Protein AF-A0A0F9MPC9-F1 (afdb_monomer_lite)

Radius of gyration: 22.13 Å; chains: 1; bounding box: 57×29×61 Å

Secondary structure (DSSP, 8-state):
-------THHHHHHHHSSS--EE--TT-EE-TT-EEE-SS--SEEEEEEE-EE--SS------STT-EEEETTEEEEEEESS------EEEEEEE--BTTB--EE--STT--PEE--SSTTTBPPPPTT-EEEBSS-EEPPPPSS--EEEEEEEEESSSSS--EEEEEEEEEEEEE-TTPPPPEEPTT--EEETT--S---------

pLDDT: mean 78.06, std 21.21, range [27.67, 98.44]

Organism: NCBI:txid412755

Structure (mmCIF, N/CA/C/O backbone):
data_AF-A0A0F9MPC9-F1
#
_entry.id   AF-A0A0F9MPC9-F1
#
loop_
_atom_site.group_PDB
_atom_site.id
_atom_site.type_symbol
_atom_site.label_atom_id
_atom_site.label_alt_id
_atom_site.label_comp_id
_atom_site.label_asym_id
_atom_site.label_entity_id
_atom_site.label_seq_id
_atom_site.pdbx_PDB_ins_code
_atom_site.Cartn_x
_atom_site.Cartn_y
_atom_site.Cartn_z
_atom_site.occupancy
_atom_site.B_iso_or_equiv
_atom_site.auth_seq_id
_atom_site.auth_comp_id
_atom_site.auth_asym_id
_atom_site.auth_atom_id
_atom_site.pdbx_PDB_model_num
ATOM 1 N N . MET A 1 1 ? 32.458 -6.687 17.305 1.00 34.47 1 MET A N 1
ATOM 2 C CA . MET A 1 1 ? 32.096 -7.568 16.171 1.00 34.47 1 MET A CA 1
ATOM 3 C C . MET A 1 1 ? 30.680 -7.186 15.756 1.00 34.47 1 MET A C 1
ATOM 5 O O . MET A 1 1 ? 29.861 -7.016 16.649 1.00 34.47 1 MET A O 1
ATOM 9 N N . ARG A 1 2 ? 30.478 -6.840 14.477 1.00 27.67 2 ARG A N 1
ATOM 10 C CA . ARG A 1 2 ? 29.444 -5.912 13.962 1.00 27.67 2 ARG A CA 1
ATOM 11 C C . ARG A 1 2 ? 28.031 -6.170 14.504 1.00 27.67 2 ARG A C 1
ATOM 13 O O . ARG A 1 2 ? 27.503 -7.265 14.345 1.00 27.67 2 ARG A O 1
ATOM 20 N N . LYS A 1 3 ? 27.434 -5.132 15.104 1.00 32.22 3 LYS A N 1
ATOM 21 C CA . LYS A 1 3 ? 25.989 -5.054 15.331 1.00 32.22 3 LYS A CA 1
ATOM 22 C C . LYS A 1 3 ? 25.314 -5.033 13.960 1.00 32.22 3 LYS A C 1
ATOM 24 O O . LYS A 1 3 ? 25.754 -4.318 13.067 1.00 32.22 3 LYS A O 1
ATOM 29 N N . SER A 1 4 ? 24.322 -5.897 13.796 1.00 39.31 4 SER A N 1
ATOM 30 C CA . SER A 1 4 ? 23.397 -5.862 12.672 1.00 39.31 4 SER A CA 1
ATOM 31 C C . SER A 1 4 ? 22.575 -4.584 12.818 1.00 39.31 4 SER A C 1
ATOM 33 O O . SER A 1 4 ? 21.840 -4.429 13.795 1.00 39.31 4 SER A O 1
ATOM 35 N N . ASP A 1 5 ? 22.787 -3.647 11.900 1.00 39.12 5 ASP A N 1
ATOM 36 C CA . ASP A 1 5 ? 22.062 -2.387 11.864 1.00 39.12 5 ASP A CA 1
ATOM 37 C C . ASP A 1 5 ? 20.725 -2.624 11.152 1.00 39.12 5 ASP A C 1
ATOM 39 O O . ASP A 1 5 ? 20.665 -2.972 9.971 1.00 39.12 5 ASP A O 1
ATOM 43 N N . TYR A 1 6 ? 19.650 -2.477 11.924 1.00 37.97 6 TYR A N 1
ATOM 44 C CA . TYR A 1 6 ? 18.245 -2.622 11.551 1.00 37.97 6 TYR A CA 1
ATOM 45 C C . TYR A 1 6 ? 17.786 -1.521 10.581 1.00 37.97 6 TYR A C 1
ATOM 47 O O . TYR A 1 6 ? 16.961 -0.682 10.926 1.00 37.97 6 TYR A O 1
ATOM 55 N N . LEU A 1 7 ? 18.298 -1.506 9.354 1.00 33.75 7 LEU A N 1
ATOM 56 C CA . LEU A 1 7 ? 17.735 -0.685 8.286 1.00 33.75 7 LEU A CA 1
ATOM 57 C C . LEU A 1 7 ? 17.237 -1.613 7.186 1.00 33.75 7 LEU A C 1
ATOM 59 O O . LEU A 1 7 ? 18.012 -2.392 6.630 1.00 33.75 7 LEU A O 1
ATOM 63 N N . GLU A 1 8 ? 15.958 -1.468 6.831 1.00 42.59 8 GLU A N 1
ATOM 64 C CA . GLU A 1 8 ? 15.249 -2.103 5.703 1.00 42.59 8 GLU A CA 1
ATOM 65 C C . GLU A 1 8 ? 16.040 -2.111 4.382 1.00 42.59 8 GLU A C 1
ATOM 67 O O . GLU A 1 8 ? 15.726 -2.864 3.462 1.00 42.59 8 GLU A O 1
ATOM 72 N N . SER A 1 9 ? 17.125 -1.339 4.298 1.00 40.91 9 SER A N 1
ATOM 73 C CA . SER A 1 9 ? 18.108 -1.435 3.233 1.00 40.91 9 SER A CA 1
ATOM 74 C C . SER A 1 9 ? 18.682 -2.846 3.054 1.00 40.91 9 SER A C 1
ATOM 76 O O . SER A 1 9 ? 18.871 -3.224 1.913 1.00 40.91 9 SER A O 1
ATOM 78 N N . GLU A 1 10 ? 18.921 -3.666 4.082 1.00 38.53 10 GLU A N 1
ATOM 79 C CA . GLU A 1 10 ? 19.618 -4.960 3.897 1.00 38.53 10 GLU A CA 1
ATOM 80 C C . GLU A 1 10 ? 18.726 -6.055 3.267 1.00 38.53 10 GLU A C 1
ATOM 82 O O . GLU A 1 10 ? 19.205 -6.826 2.436 1.00 38.53 10 GLU A O 1
ATOM 87 N N . VAL A 1 11 ? 17.416 -6.076 3.555 1.00 36.47 11 VAL A N 1
ATOM 88 C CA . VAL A 1 11 ? 16.462 -7.042 2.959 1.00 36.47 11 VAL A CA 1
ATOM 89 C C . VAL A 1 11 ? 16.007 -6.597 1.561 1.00 36.47 11 VAL A C 1
ATOM 91 O O . VAL A 1 11 ? 15.855 -7.429 0.667 1.00 36.47 11 VAL A O 1
ATOM 94 N N . LEU A 1 12 ? 15.889 -5.284 1.324 1.00 39.97 12 LEU A N 1
ATOM 95 C CA . LEU A 1 12 ? 15.606 -4.718 -0.004 1.00 39.97 12 LEU A CA 1
ATOM 96 C C . LEU A 1 12 ? 16.821 -4.760 -0.931 1.00 39.97 12 LEU A C 1
ATOM 98 O O . LEU A 1 12 ? 16.676 -4.927 -2.138 1.00 39.97 12 LEU A O 1
ATOM 102 N N . LYS A 1 13 ? 18.030 -4.684 -0.369 1.00 40.19 13 LYS A N 1
ATOM 103 C CA . LYS A 1 13 ? 19.269 -4.982 -1.085 1.00 40.19 13 LYS A CA 1
ATOM 104 C C . LYS A 1 13 ? 19.344 -6.472 -1.424 1.00 40.19 13 LYS A C 1
ATOM 106 O O . LYS A 1 13 ? 19.730 -6.783 -2.534 1.00 40.19 13 LYS A O 1
ATOM 111 N N . ALA A 1 14 ? 18.937 -7.397 -0.557 1.00 34.19 14 ALA A N 1
ATOM 112 C CA . ALA A 1 14 ? 19.075 -8.832 -0.838 1.00 34.19 14 ALA A CA 1
ATOM 113 C C . ALA A 1 14 ? 18.198 -9.359 -1.997 1.00 34.19 14 ALA A C 1
ATOM 115 O O . ALA A 1 14 ? 18.658 -10.223 -2.732 1.00 34.19 14 ALA A O 1
ATOM 116 N N . ALA A 1 15 ? 16.979 -8.838 -2.199 1.00 38.16 15 ALA A N 1
ATOM 117 C CA . ALA A 1 15 ? 16.068 -9.319 -3.256 1.00 38.16 15 ALA A CA 1
ATOM 118 C C . ALA A 1 15 ? 16.228 -8.613 -4.622 1.00 38.16 15 ALA A C 1
ATOM 120 O O . ALA A 1 15 ? 15.670 -9.065 -5.615 1.00 38.16 15 ALA A O 1
ATOM 121 N N . PHE A 1 16 ? 16.969 -7.500 -4.669 1.00 36.50 16 PHE A N 1
ATOM 122 C CA . PHE A 1 16 ? 17.208 -6.700 -5.879 1.00 36.50 16 PHE A CA 1
ATOM 123 C C . PHE A 1 16 ? 18.708 -6.590 -6.250 1.00 36.50 16 PHE A C 1
ATOM 125 O O . PHE A 1 16 ? 19.008 -6.113 -7.339 1.00 36.50 16 PHE A O 1
ATOM 132 N N . ARG A 1 17 ? 19.656 -7.015 -5.384 1.00 40.47 17 ARG A N 1
ATOM 133 C CA . ARG A 1 17 ? 21.120 -6.990 -5.642 1.00 40.47 17 ARG A CA 1
ATOM 134 C C . ARG A 1 17 ? 21.717 -8.272 -6.223 1.00 40.47 17 ARG A C 1
ATOM 136 O O . ARG A 1 17 ? 22.926 -8.285 -6.441 1.00 40.47 17 ARG A O 1
ATOM 143 N N . ASP A 1 18 ? 20.960 -9.338 -6.460 1.00 39.88 18 ASP A N 1
ATOM 144 C CA . ASP A 1 18 ? 21.536 -10.461 -7.217 1.00 39.88 18 ASP A CA 1
ATOM 145 C C . ASP A 1 18 ? 21.552 -10.195 -8.736 1.00 39.88 18 ASP A C 1
ATOM 147 O O . ASP A 1 18 ? 22.338 -10.811 -9.452 1.00 39.88 18 ASP A O 1
ATOM 151 N N . GLN A 1 19 ? 20.774 -9.215 -9.216 1.00 48.19 19 GLN A N 1
ATOM 152 C CA . GLN A 1 19 ? 20.768 -8.763 -10.606 1.00 48.19 19 GLN A CA 1
ATOM 153 C C . GLN A 1 19 ? 21.303 -7.335 -10.738 1.00 48.19 19 GLN A C 1
ATOM 155 O O . GLN A 1 19 ? 20.681 -6.363 -10.311 1.00 48.19 19 GLN A O 1
ATOM 160 N N . THR A 1 20 ? 22.466 -7.215 -11.371 1.00 56.03 20 THR A N 1
ATOM 161 C CA . THR A 1 20 ? 23.124 -5.956 -11.731 1.00 56.03 20 THR A CA 1
ATOM 162 C C . THR A 1 20 ? 22.273 -5.180 -12.741 1.00 56.03 20 THR A C 1
ATOM 164 O O . THR A 1 20 ? 22.003 -5.693 -13.824 1.00 56.03 20 THR A O 1
ATOM 167 N N . TRP A 1 21 ? 21.867 -3.947 -12.426 1.00 65.38 21 TRP A N 1
ATOM 168 C CA . TRP A 1 21 ? 21.250 -3.049 -13.414 1.00 65.38 21 TRP A CA 1
ATOM 169 C C . TRP A 1 21 ? 22.332 -2.216 -14.088 1.00 65.38 21 TRP A C 1
ATOM 171 O O . TRP A 1 21 ? 23.310 -1.821 -13.450 1.00 65.38 21 TRP A O 1
ATOM 181 N N . THR A 1 22 ? 22.148 -1.932 -15.369 1.00 79.00 22 THR A N 1
ATOM 182 C CA . THR A 1 22 ? 23.083 -1.126 -16.164 1.00 79.00 22 THR A CA 1
ATOM 183 C C . THR A 1 22 ? 22.360 0.044 -16.815 1.00 79.00 22 THR A C 1
ATOM 185 O O . THR A 1 22 ? 21.135 0.062 -16.897 1.00 79.00 22 THR A O 1
ATOM 188 N N . GLU A 1 23 ? 23.090 1.062 -17.252 1.00 85.88 23 GLU A N 1
ATOM 189 C CA . GLU A 1 23 ? 22.491 2.090 -18.101 1.00 85.88 23 GLU A CA 1
ATOM 190 C C . GLU A 1 23 ? 22.047 1.453 -19.421 1.00 85.88 23 GLU A C 1
ATOM 192 O O . GLU A 1 23 ? 22.752 0.604 -19.971 1.00 85.88 23 GLU A O 1
ATOM 197 N N . ARG A 1 24 ? 20.888 1.850 -19.952 1.00 92.81 24 ARG A N 1
ATOM 198 C CA . ARG A 1 24 ? 20.463 1.411 -21.283 1.00 92.81 24 ARG A CA 1
ATOM 199 C C . ARG A 1 24 ? 21.461 1.910 -22.339 1.00 92.81 24 ARG A C 1
ATOM 201 O O . ARG A 1 24 ? 21.734 3.104 -22.425 1.00 92.81 24 ARG A O 1
ATOM 208 N N . VAL A 1 25 ? 21.930 1.017 -23.210 1.00 95.38 25 VAL A N 1
ATOM 209 C CA . VAL A 1 25 ? 22.935 1.270 -24.258 1.00 95.38 25 VAL A CA 1
ATOM 210 C C . VAL A 1 25 ? 22.287 1.195 -25.648 1.00 95.38 25 VAL A C 1
ATOM 212 O O . VAL A 1 25 ? 21.387 0.388 -25.883 1.00 95.38 25 VAL A O 1
ATOM 215 N N . ASN A 1 26 ? 22.724 2.056 -26.574 1.00 96.88 26 ASN A N 1
ATOM 216 C CA . ASN A 1 26 ? 22.254 2.085 -27.967 1.00 96.88 26 ASN A CA 1
ATOM 217 C C . ASN A 1 26 ? 22.659 0.813 -28.728 1.00 96.88 26 ASN A C 1
ATOM 219 O O . ASN A 1 26 ? 23.760 0.299 -28.521 1.00 96.88 26 ASN A O 1
ATOM 223 N N . SER A 1 27 ? 21.813 0.351 -29.653 1.00 96.62 27 SER A N 1
ATOM 224 C CA . SER A 1 27 ? 22.121 -0.757 -30.575 1.00 96.62 27 SER A CA 1
ATOM 225 C C . SER A 1 27 ? 22.636 -2.024 -29.877 1.00 96.62 27 SER A C 1
ATOM 227 O O . SER A 1 27 ? 23.520 -2.714 -30.385 1.00 96.62 27 SER A O 1
ATOM 229 N N . THR A 1 28 ? 22.121 -2.306 -28.681 1.00 97.06 28 THR A N 1
ATOM 230 C CA . THR A 1 28 ? 22.614 -3.372 -27.803 1.00 97.06 28 THR A CA 1
ATOM 231 C C . THR A 1 28 ? 21.575 -4.477 -27.685 1.00 97.06 28 THR A C 1
ATOM 233 O O . THR A 1 28 ? 20.376 -4.212 -27.622 1.00 97.06 28 THR A O 1
ATOM 236 N N . GLY A 1 29 ? 22.030 -5.731 -27.711 1.00 97.00 29 GLY A N 1
ATOM 237 C CA . GLY A 1 29 ? 21.168 -6.893 -27.519 1.00 97.00 29 GLY A CA 1
ATOM 238 C C . GLY A 1 29 ? 20.783 -7.057 -26.052 1.00 97.00 29 GLY A C 1
ATOM 239 O O . GLY A 1 29 ? 21.665 -7.078 -25.197 1.00 97.00 29 GLY A O 1
ATOM 240 N N . TYR A 1 30 ? 19.488 -7.217 -25.798 1.00 94.88 30 TYR A N 1
ATOM 241 C CA . TYR A 1 30 ? 18.914 -7.477 -24.484 1.00 94.88 30 TYR A CA 1
ATOM 242 C C . TYR A 1 30 ? 18.069 -8.746 -24.516 1.00 94.88 30 TYR A C 1
ATOM 244 O O . TYR A 1 30 ? 17.323 -8.996 -25.470 1.00 94.88 30 TYR A O 1
ATOM 252 N N . VAL A 1 31 ? 18.166 -9.543 -23.458 1.00 91.12 31 VAL A N 1
ATOM 253 C CA . VAL A 1 31 ? 17.351 -10.742 -23.244 1.00 91.12 31 VAL A CA 1
ATOM 254 C C . VAL A 1 31 ? 16.268 -10.475 -22.204 1.00 91.12 31 VAL A C 1
ATOM 256 O O . VAL A 1 31 ? 16.356 -9.526 -21.428 1.00 91.12 31 VAL A O 1
ATOM 259 N N . VAL A 1 32 ? 15.218 -11.300 -22.192 1.00 87.88 32 VAL A N 1
ATOM 260 C CA . VAL A 1 32 ? 14.143 -11.173 -21.196 1.00 87.88 32 VAL A CA 1
ATOM 261 C C . VAL A 1 32 ? 14.727 -11.278 -19.785 1.00 87.88 32 VAL A C 1
ATOM 263 O O . VAL A 1 32 ? 15.505 -12.188 -19.502 1.00 87.88 32 VAL A O 1
ATOM 266 N N . GLY A 1 33 ? 14.334 -10.354 -18.908 1.00 76.88 33 GLY A N 1
ATOM 267 C CA . GLY A 1 33 ? 14.827 -10.242 -17.536 1.00 76.88 33 GLY A CA 1
ATOM 268 C C . GLY A 1 33 ? 16.042 -9.325 -17.365 1.00 76.88 33 GLY A C 1
ATOM 269 O O . GLY A 1 33 ? 16.382 -9.009 -16.223 1.00 76.88 33 GLY A O 1
ATOM 270 N N . ASP A 1 34 ? 16.669 -8.856 -18.452 1.00 83.00 34 ASP A N 1
ATOM 271 C CA . ASP A 1 34 ? 17.672 -7.790 -18.366 1.00 83.00 34 ASP A CA 1
ATOM 272 C C . ASP A 1 34 ? 17.040 -6.521 -17.796 1.00 83.00 34 ASP A C 1
ATOM 274 O O . ASP A 1 34 ? 15.912 -6.159 -18.140 1.00 83.00 34 ASP A O 1
ATOM 278 N N . ARG A 1 35 ? 17.776 -5.828 -16.926 1.00 83.88 35 ARG A N 1
ATOM 279 C CA . ARG A 1 35 ? 17.293 -4.632 -16.234 1.00 83.88 35 ARG A CA 1
ATOM 280 C C . ARG A 1 35 ? 18.199 -3.446 -16.496 1.00 83.88 35 ARG A C 1
ATOM 282 O O . ARG A 1 35 ? 19.409 -3.512 -16.261 1.00 83.88 35 ARG A O 1
ATOM 289 N N . VAL A 1 36 ? 17.591 -2.350 -16.936 1.00 86.62 36 VAL A N 1
ATOM 290 C CA . VAL A 1 36 ? 18.297 -1.114 -17.268 1.00 86.62 36 VAL A CA 1
ATOM 291 C C . VAL A 1 36 ? 17.688 0.106 -16.593 1.00 86.62 36 VAL A C 1
ATOM 293 O O . VAL A 1 36 ? 16.544 0.078 -16.149 1.00 86.62 36 VAL A O 1
ATOM 296 N N . TYR A 1 37 ? 18.441 1.196 -16.533 1.00 82.50 37 TYR A N 1
ATOM 297 C CA . TYR A 1 37 ? 17.915 2.524 -16.226 1.00 82.50 37 TYR A CA 1
ATOM 298 C C . TYR A 1 37 ? 18.137 3.480 -17.407 1.00 82.50 37 TYR A C 1
ATOM 300 O O . TYR A 1 37 ? 19.019 3.260 -18.242 1.00 82.50 37 TYR A O 1
ATOM 308 N N . ALA A 1 38 ? 17.319 4.529 -17.502 1.00 85.12 38 ALA A N 1
ATOM 309 C CA . ALA A 1 38 ? 17.440 5.537 -18.555 1.00 85.12 38 ALA A CA 1
ATOM 310 C C . ALA A 1 38 ? 18.729 6.368 -18.403 1.00 85.12 38 ALA A C 1
ATOM 312 O O . ALA A 1 38 ? 19.185 6.598 -17.287 1.00 85.12 38 ALA A O 1
ATOM 313 N N . ALA A 1 39 ? 19.283 6.876 -19.511 1.00 79.94 39 ALA A N 1
ATOM 314 C CA . ALA A 1 39 ? 20.560 7.607 -19.515 1.00 79.94 39 ALA A CA 1
ATOM 315 C C . ALA A 1 39 ? 20.606 8.796 -18.535 1.00 79.94 39 ALA A C 1
ATOM 317 O O . ALA A 1 39 ? 21.622 9.083 -17.908 1.00 79.94 39 ALA A O 1
ATOM 318 N N . THR A 1 40 ? 19.470 9.474 -18.355 1.00 78.00 40 THR A N 1
ATOM 319 C CA . THR A 1 40 ? 19.236 10.308 -17.173 1.00 78.00 40 THR A CA 1
ATOM 320 C C . THR A 1 40 ? 18.355 9.524 -16.220 1.00 78.00 40 THR A C 1
ATOM 322 O O . THR A 1 40 ? 17.225 9.185 -16.566 1.00 78.00 40 THR A O 1
ATOM 325 N N . PHE A 1 41 ? 18.871 9.235 -15.028 1.00 70.44 41 PHE A N 1
ATOM 326 C CA . PHE A 1 41 ? 18.137 8.449 -14.050 1.00 70.44 41 PHE A CA 1
ATOM 327 C C . PHE A 1 41 ? 16.857 9.172 -13.603 1.00 70.44 41 PHE A C 1
ATOM 329 O O . PHE A 1 41 ? 16.900 10.317 -13.155 1.00 70.44 41 PHE A O 1
ATOM 336 N N . ASP A 1 42 ? 15.725 8.483 -13.702 1.00 70.56 42 ASP A N 1
ATOM 337 C CA . ASP A 1 42 ? 14.371 9.018 -13.508 1.00 70.56 42 ASP A CA 1
ATOM 338 C C . ASP A 1 42 ? 13.618 8.346 -12.343 1.00 70.56 42 ASP A C 1
ATOM 340 O O . ASP A 1 42 ? 12.408 8.518 -12.180 1.00 70.56 42 ASP A O 1
ATOM 344 N N . GLY A 1 43 ? 14.332 7.569 -11.522 1.00 67.19 43 GLY A N 1
ATOM 345 C CA . GLY A 1 43 ? 13.752 6.809 -10.415 1.00 67.19 43 GLY A CA 1
ATOM 346 C C . GLY A 1 43 ? 13.121 5.477 -10.827 1.00 67.19 43 GLY A C 1
ATOM 347 O O . GLY A 1 43 ? 12.518 4.813 -9.981 1.00 67.19 43 GLY A O 1
ATOM 348 N N . ASN A 1 44 ? 13.255 5.063 -12.089 1.00 73.56 44 ASN A N 1
ATOM 349 C CA . ASN A 1 44 ? 12.707 3.811 -12.598 1.00 73.56 44 ASN A CA 1
ATOM 350 C C . ASN A 1 44 ? 13.812 2.825 -12.982 1.00 73.56 44 ASN A C 1
ATOM 352 O O . ASN A 1 44 ? 14.943 3.195 -13.295 1.00 73.56 44 ASN A O 1
ATOM 356 N N . ILE A 1 45 ? 13.444 1.550 -12.966 1.00 81.88 45 ILE A N 1
ATOM 357 C CA . ILE A 1 45 ? 14.196 0.460 -13.582 1.00 81.88 45 ILE A CA 1
ATOM 358 C C . ILE A 1 45 ? 13.298 -0.130 -14.660 1.00 81.88 45 ILE A C 1
ATOM 360 O O . ILE A 1 45 ? 12.090 -0.211 -14.488 1.00 81.88 45 ILE A O 1
ATOM 364 N N . TYR A 1 46 ? 13.875 -0.558 -15.765 1.00 87.38 46 TYR A N 1
ATOM 365 C CA . TYR A 1 46 ? 13.156 -1.069 -16.916 1.00 87.38 46 TYR A CA 1
ATOM 366 C C . TYR A 1 46 ? 13.572 -2.514 -17.142 1.00 87.38 46 TYR A C 1
ATOM 368 O O . TYR A 1 46 ? 14.754 -2.787 -17.337 1.00 87.38 46 TYR A O 1
ATOM 376 N N . GLU A 1 47 ? 12.621 -3.442 -17.072 1.00 87.00 47 GLU A N 1
ATOM 377 C CA . GLU A 1 47 ? 12.871 -4.867 -17.299 1.00 87.00 47 GLU A CA 1
ATOM 378 C C . GLU A 1 47 ? 12.517 -5.245 -18.735 1.00 87.00 47 GLU A C 1
ATOM 380 O O . GLU A 1 47 ? 11.428 -4.941 -19.217 1.00 87.00 47 GLU A O 1
ATOM 385 N N . CYS A 1 48 ? 13.431 -5.904 -19.435 1.00 92.88 48 CYS A N 1
ATOM 386 C CA . CYS A 1 48 ? 13.180 -6.433 -20.765 1.00 92.88 48 CYS A CA 1
ATOM 387 C C . CYS A 1 48 ? 12.143 -7.562 -20.674 1.00 92.88 48 CYS A C 1
ATOM 389 O O . CYS A 1 48 ? 12.399 -8.598 -20.061 1.00 92.88 48 CYS A O 1
ATOM 391 N N . ILE A 1 49 ? 10.980 -7.377 -21.298 1.00 92.06 49 ILE A N 1
ATOM 392 C CA . ILE A 1 49 ? 9.916 -8.393 -21.388 1.00 92.06 49 ILE A CA 1
ATOM 393 C C . ILE A 1 49 ? 9.783 -8.987 -22.794 1.00 92.06 49 ILE A C 1
ATOM 395 O O . ILE A 1 49 ? 9.184 -10.047 -22.963 1.00 92.06 49 ILE A O 1
ATOM 399 N N . VAL A 1 50 ? 10.379 -8.340 -23.798 1.00 96.19 50 VAL A N 1
ATOM 400 C CA . VAL A 1 50 ? 10.556 -8.879 -25.152 1.00 96.19 50 VAL A CA 1
ATOM 401 C C . VAL A 1 50 ? 12.011 -8.666 -25.542 1.00 96.19 50 VAL A C 1
ATOM 403 O O . VAL A 1 50 ? 12.448 -7.523 -25.649 1.00 96.19 50 VAL A O 1
ATOM 406 N N . ALA A 1 51 ? 12.747 -9.764 -25.725 1.00 96.25 51 ALA A N 1
ATOM 407 C CA . ALA A 1 51 ? 14.150 -9.734 -26.125 1.00 96.25 51 ALA A CA 1
ATOM 408 C C . ALA A 1 51 ? 14.323 -9.158 -27.536 1.00 96.25 51 ALA A C 1
ATOM 410 O O . ALA A 1 51 ? 13.505 -9.402 -28.423 1.00 96.25 51 ALA A O 1
ATOM 411 N N . GLY A 1 52 ? 15.431 -8.460 -27.758 1.00 97.00 52 GLY A N 1
ATOM 412 C CA . GLY A 1 52 ? 15.731 -7.836 -29.038 1.00 97.00 52 GLY A CA 1
ATOM 413 C C . GLY A 1 52 ? 16.974 -6.963 -28.974 1.00 97.00 52 GLY A C 1
ATOM 414 O O . GLY A 1 52 ? 17.767 -7.047 -28.039 1.00 97.00 52 GLY A O 1
ATOM 415 N N . THR A 1 53 ? 17.146 -6.115 -29.980 1.00 98.44 53 THR A N 1
ATOM 416 C CA . THR A 1 53 ? 18.192 -5.087 -29.999 1.00 98.44 53 THR A CA 1
ATOM 417 C C . THR A 1 53 ? 17.545 -3.725 -29.803 1.00 98.44 53 THR A C 1
ATOM 419 O O . THR A 1 53 ? 16.570 -3.417 -30.489 1.00 98.44 53 THR A O 1
ATOM 422 N N . SER A 1 54 ? 18.066 -2.939 -28.862 1.00 97.88 54 SER A N 1
ATOM 423 C CA . SER A 1 54 ? 17.616 -1.569 -28.615 1.00 97.88 54 SER A CA 1
ATOM 424 C C . SER A 1 54 ? 17.909 -0.664 -29.815 1.00 97.88 54 SER A C 1
ATOM 426 O O . SER A 1 54 ? 18.830 -0.925 -30.594 1.00 97.88 54 SER A O 1
ATOM 428 N N . ASP A 1 55 ? 17.158 0.422 -29.970 1.00 97.81 55 ASP A N 1
ATOM 429 C CA . ASP A 1 55 ? 17.396 1.383 -31.046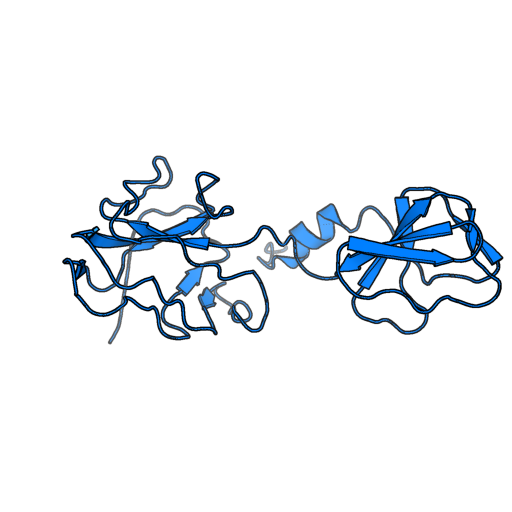 1.00 97.81 55 ASP A CA 1
ATOM 430 C C . ASP A 1 55 ? 18.725 2.144 -30.884 1.00 97.81 55 ASP A C 1
ATOM 432 O O . ASP A 1 55 ? 19.357 2.186 -29.821 1.00 97.81 55 ASP A O 1
ATOM 436 N N . SER A 1 56 ? 19.150 2.817 -31.953 1.00 95.75 56 SER A N 1
ATOM 437 C CA . SER A 1 56 ? 20.331 3.691 -31.938 1.00 95.75 56 SER A CA 1
ATOM 438 C C . SER A 1 56 ? 20.132 4.980 -31.129 1.00 95.75 56 SER A C 1
ATOM 440 O O . SER A 1 56 ? 21.110 5.654 -30.808 1.00 95.75 56 SER A O 1
ATOM 442 N N . VAL A 1 57 ? 18.884 5.311 -30.780 1.00 95.12 57 VAL A N 1
ATOM 443 C CA . VAL A 1 57 ? 18.492 6.438 -29.925 1.00 95.12 57 VAL A CA 1
ATOM 444 C C . VAL A 1 57 ? 17.592 5.900 -28.809 1.00 95.12 57 VAL A C 1
ATOM 446 O O . VAL A 1 57 ? 16.701 5.106 -29.109 1.00 95.12 57 VAL A O 1
ATOM 449 N N . PRO A 1 58 ? 17.789 6.295 -27.537 1.00 92.88 58 PRO A N 1
ATOM 450 C CA . PRO A 1 58 ? 16.913 5.860 -26.456 1.00 92.88 58 PRO A CA 1
ATOM 451 C C . PRO A 1 58 ? 15.470 6.334 -26.671 1.00 92.88 58 PRO A C 1
ATOM 453 O O . PRO A 1 58 ? 15.265 7.489 -27.063 1.00 92.88 58 PRO A O 1
ATOM 456 N N . PRO A 1 59 ? 14.463 5.500 -26.370 1.00 95.25 59 PRO A N 1
ATOM 457 C CA . PRO A 1 59 ? 13.082 5.951 -26.371 1.00 95.25 59 PRO A CA 1
ATOM 458 C C . PRO A 1 59 ? 12.832 6.918 -25.206 1.00 95.25 59 PRO A C 1
ATOM 460 O O . PRO A 1 59 ? 13.561 6.944 -24.210 1.00 95.25 59 PRO A O 1
ATOM 463 N N . THR A 1 60 ? 11.740 7.679 -25.287 1.00 95.19 60 THR A N 1
ATOM 464 C CA . THR A 1 60 ? 11.152 8.262 -24.075 1.00 95.19 60 THR A CA 1
ATOM 465 C C . THR A 1 60 ? 10.471 7.142 -23.307 1.00 95.19 60 THR A C 1
ATOM 467 O O . THR A 1 60 ? 9.466 6.599 -23.762 1.00 95.19 60 THR A O 1
ATOM 470 N N . PHE A 1 61 ? 11.038 6.778 -22.163 1.00 93.62 61 PHE A N 1
ATOM 471 C CA . PHE A 1 61 ? 10.458 5.746 -21.323 1.00 93.62 61 PHE A CA 1
ATOM 472 C C . PHE A 1 61 ? 9.148 6.217 -20.696 1.00 93.62 61 PHE A C 1
ATOM 474 O O . PHE A 1 61 ? 9.067 7.304 -20.120 1.00 93.62 61 PHE A O 1
ATOM 481 N N . ASN A 1 62 ? 8.125 5.370 -20.775 1.00 93.31 62 ASN A N 1
ATOM 482 C CA . ASN A 1 62 ? 6.906 5.553 -20.004 1.00 93.31 62 ASN A CA 1
ATOM 483 C C . ASN A 1 62 ? 7.231 5.358 -18.524 1.00 93.31 62 ASN A C 1
ATOM 485 O O . ASN A 1 62 ? 7.781 4.332 -18.136 1.00 93.31 62 ASN A O 1
ATOM 489 N N . THR A 1 63 ? 6.913 6.339 -17.687 1.00 84.25 63 THR A N 1
ATOM 490 C CA . THR A 1 63 ? 7.413 6.376 -16.308 1.00 84.25 63 THR A CA 1
ATOM 491 C C . THR A 1 63 ? 6.415 5.864 -15.273 1.00 84.25 63 THR A C 1
ATOM 493 O O . THR A 1 63 ? 6.764 5.827 -14.092 1.00 84.25 63 THR A O 1
ATOM 496 N N . ASN A 1 64 ? 5.193 5.457 -15.641 1.00 80.12 64 ASN A N 1
ATOM 497 C CA . ASN A 1 64 ? 4.279 4.846 -14.670 1.00 80.12 64 ASN A CA 1
ATOM 498 C C . ASN A 1 64 ? 4.615 3.368 -14.469 1.00 80.12 64 ASN A C 1
ATOM 500 O O . ASN A 1 64 ? 5.062 2.678 -15.380 1.00 80.12 64 ASN A O 1
ATOM 504 N N . LEU A 1 65 ? 4.399 2.875 -13.250 1.00 73.06 65 LEU A N 1
ATOM 505 C CA . LEU A 1 65 ? 4.632 1.473 -12.918 1.00 73.06 65 LEU A CA 1
ATOM 506 C C . LEU A 1 65 ? 3.753 0.563 -13.787 1.00 73.06 65 LEU A C 1
ATOM 508 O O . LEU A 1 65 ? 2.535 0.721 -13.797 1.00 73.06 65 LEU A O 1
ATOM 512 N N . GLY A 1 66 ? 4.368 -0.421 -14.439 1.00 74.19 66 GLY A N 1
ATOM 513 C CA . GLY A 1 66 ? 3.676 -1.404 -15.271 1.00 74.19 66 GLY A CA 1
ATOM 514 C C . GLY A 1 66 ? 3.460 -0.979 -16.725 1.00 74.19 66 GLY A C 1
ATOM 515 O O . GLY A 1 66 ? 3.035 -1.811 -17.524 1.00 74.19 66 GLY A O 1
ATOM 516 N N . ASP A 1 67 ? 3.781 0.266 -17.086 1.00 89.25 67 ASP A N 1
ATOM 517 C CA . ASP A 1 67 ? 3.748 0.697 -18.482 1.00 89.25 67 ASP A CA 1
ATOM 518 C C . ASP A 1 67 ? 4.836 -0.015 -19.290 1.00 89.25 67 ASP A C 1
ATOM 520 O O . ASP A 1 67 ? 5.888 -0.390 -18.764 1.00 89.25 67 ASP A O 1
ATOM 524 N N . THR A 1 68 ? 4.600 -0.168 -20.593 1.00 95.44 68 THR A N 1
ATOM 525 C CA . THR A 1 68 ? 5.596 -0.719 -21.513 1.00 95.44 68 THR A CA 1
ATOM 526 C C . THR A 1 68 ? 6.161 0.343 -22.439 1.00 95.44 68 THR A C 1
ATOM 528 O O . THR A 1 68 ? 5.413 1.193 -22.918 1.00 95.44 68 THR A O 1
ATOM 531 N N . THR A 1 69 ? 7.452 0.268 -22.753 1.00 97.94 69 THR A N 1
ATOM 532 C CA . THR A 1 69 ? 8.116 1.134 -23.741 1.00 97.94 69 THR A CA 1
ATOM 533 C C . THR A 1 69 ? 8.767 0.270 -24.814 1.00 97.94 69 THR A C 1
ATOM 535 O O . THR A 1 69 ? 9.579 -0.596 -24.491 1.00 97.94 69 THR A O 1
ATOM 538 N N . THR A 1 70 ? 8.433 0.499 -26.084 1.00 98.00 70 THR A N 1
ATOM 539 C CA . THR A 1 70 ? 9.141 -0.123 -27.213 1.00 98.00 70 THR A CA 1
ATOM 540 C C . THR A 1 70 ? 10.438 0.628 -27.500 1.00 98.00 70 THR A C 1
ATOM 542 O O . THR A 1 70 ? 10.460 1.857 -27.522 1.00 98.00 70 THR A O 1
ATOM 545 N N . ASP A 1 71 ? 11.506 -0.126 -27.721 1.00 97.81 71 ASP A N 1
ATOM 546 C CA . ASP A 1 71 ? 12.864 0.349 -27.968 1.00 97.81 71 ASP A CA 1
ATOM 547 C C . ASP A 1 71 ? 13.515 -0.543 -29.031 1.00 97.81 71 ASP A C 1
ATOM 549 O O . ASP A 1 71 ? 14.085 -1.590 -28.713 1.00 97.81 71 ASP A O 1
ATOM 553 N N . GLY A 1 72 ? 13.374 -0.187 -30.306 1.00 96.19 72 GLY A N 1
ATOM 554 C CA . GLY A 1 72 ? 13.739 -1.067 -31.411 1.00 96.19 72 GLY A CA 1
ATOM 555 C C . GLY A 1 72 ? 13.010 -2.409 -31.333 1.00 96.19 72 GLY A C 1
ATOM 556 O O . GLY A 1 72 ? 11.780 -2.475 -31.352 1.00 96.19 72 GLY A O 1
ATOM 557 N N . GLY A 1 73 ? 13.780 -3.496 -31.242 1.00 96.69 73 GLY A N 1
ATOM 558 C CA . GLY A 1 73 ? 13.253 -4.850 -31.056 1.00 96.69 73 GLY A CA 1
ATOM 559 C C . GLY A 1 73 ? 12.951 -5.220 -29.601 1.00 96.69 73 GLY A C 1
ATOM 560 O O . GLY A 1 73 ? 12.404 -6.294 -29.362 1.00 96.69 73 GLY A O 1
ATOM 561 N N . VAL A 1 74 ? 13.320 -4.376 -28.633 1.00 98.00 74 VAL A N 1
ATOM 562 C CA . VAL A 1 74 ? 13.117 -4.624 -27.201 1.00 98.00 74 VAL A CA 1
ATOM 563 C C . VAL A 1 74 ? 11.799 -4.012 -26.741 1.00 98.00 74 VAL A C 1
ATOM 565 O O . VAL A 1 74 ? 11.406 -2.928 -27.172 1.00 98.00 74 VAL A O 1
ATOM 568 N N . THR A 1 75 ? 11.109 -4.687 -25.826 1.00 97.81 75 THR A N 1
ATOM 569 C CA . THR A 1 75 ? 10.026 -4.066 -25.050 1.00 97.81 75 THR A CA 1
ATOM 570 C C . THR A 1 75 ? 10.388 -4.076 -23.578 1.00 97.81 75 THR A C 1
ATOM 572 O O . THR A 1 75 ? 10.668 -5.130 -23.007 1.00 97.81 75 THR A O 1
ATOM 575 N N . TRP A 1 76 ? 10.354 -2.896 -22.974 1.00 95.19 76 TRP A N 1
ATOM 576 C CA . TRP A 1 76 ? 10.646 -2.658 -21.569 1.00 95.19 76 TRP A CA 1
ATOM 577 C C . TRP A 1 76 ? 9.363 -2.582 -20.751 1.00 95.19 76 TRP A C 1
ATOM 579 O O . TRP A 1 76 ? 8.417 -1.943 -21.194 1.00 95.19 76 TRP A O 1
ATOM 589 N N . LEU A 1 77 ? 9.352 -3.162 -19.556 1.00 86.62 77 LEU A N 1
ATOM 590 C CA . LEU A 1 77 ? 8.354 -2.964 -18.509 1.00 86.62 77 LEU A CA 1
ATOM 591 C C . LEU A 1 77 ? 8.906 -1.994 -17.465 1.00 86.62 77 LEU A C 1
ATOM 593 O O . LEU A 1 77 ? 9.980 -2.223 -16.907 1.00 86.62 77 LEU A O 1
ATOM 597 N N . THR A 1 78 ? 8.162 -0.939 -17.162 1.00 86.38 78 THR A N 1
ATOM 598 C CA . THR A 1 78 ? 8.561 0.061 -16.176 1.00 86.38 78 THR A CA 1
ATOM 599 C C . THR A 1 78 ? 8.344 -0.451 -14.758 1.00 86.38 78 THR A C 1
ATOM 601 O O . THR A 1 78 ? 7.221 -0.707 -14.323 1.00 86.38 78 THR A O 1
ATOM 604 N N . LEU A 1 79 ? 9.435 -0.541 -14.009 1.00 64.75 79 LEU A N 1
ATOM 605 C CA . LEU A 1 79 ? 9.499 -0.808 -12.579 1.00 64.75 79 LEU A CA 1
ATOM 606 C C . LEU A 1 79 ? 9.897 0.480 -11.846 1.00 64.75 79 LEU A C 1
ATOM 608 O O . LEU A 1 79 ? 10.614 1.328 -12.372 1.00 64.75 79 LEU A O 1
ATOM 612 N N . LYS A 1 80 ? 9.464 0.636 -10.598 1.00 63.12 80 LYS A N 1
ATOM 613 C CA . LYS A 1 80 ? 9.844 1.778 -9.754 1.00 63.12 80 LYS A CA 1
ATOM 614 C C . LYS A 1 80 ? 11.004 1.383 -8.844 1.00 63.12 80 LYS A C 1
ATOM 616 O O . LYS A 1 80 ? 10.910 0.365 -8.157 1.00 63.12 80 LYS A O 1
ATOM 621 N N . LEU A 1 81 ? 12.076 2.181 -8.809 1.00 44.78 81 LEU A N 1
ATOM 622 C CA . LEU A 1 81 ? 13.121 2.011 -7.802 1.00 44.78 81 LEU A CA 1
ATOM 623 C C . LEU A 1 81 ? 12.581 2.525 -6.460 1.00 44.78 81 LEU A C 1
ATOM 625 O O . LEU A 1 81 ? 12.216 3.690 -6.337 1.00 44.78 81 LEU A O 1
ATOM 629 N N . GLY A 1 82 ? 12.536 1.652 -5.455 1.00 41.78 82 GLY A N 1
ATOM 630 C CA . GLY A 1 82 ? 12.033 1.989 -4.123 1.00 41.78 82 GLY A CA 1
ATOM 631 C C . GLY A 1 82 ? 10.724 1.280 -3.763 1.00 41.78 82 GLY A C 1
ATOM 632 O O . GLY A 1 82 ? 9.643 1.654 -4.211 1.00 41.78 82 GLY A O 1
ATOM 633 N N . MET A 1 83 ? 10.883 0.326 -2.840 1.00 35.19 83 MET A N 1
ATOM 634 C CA . MET A 1 83 ? 9.899 -0.389 -2.012 1.00 35.19 83 MET A CA 1
ATOM 635 C C . MET A 1 83 ? 9.108 -1.558 -2.634 1.00 35.19 83 MET A C 1
ATOM 637 O O . MET A 1 83 ? 8.630 -1.479 -3.763 1.00 35.19 83 MET A O 1
ATOM 641 N N . PRO A 1 84 ? 8.870 -2.636 -1.857 1.00 38.78 84 PRO A N 1
ATOM 642 C CA . PRO A 1 84 ? 7.914 -3.666 -2.217 1.00 38.78 84 PRO A CA 1
ATOM 643 C C . PRO A 1 84 ? 6.518 -3.119 -1.887 1.00 38.78 84 PRO A C 1
ATOM 645 O O . PRO A 1 84 ? 6.068 -3.193 -0.746 1.00 38.78 84 PRO A O 1
ATOM 648 N N . LYS A 1 85 ? 5.825 -2.511 -2.854 1.00 48.47 85 LYS A N 1
ATOM 649 C CA . LYS A 1 85 ? 4.512 -1.898 -2.594 1.00 48.47 85 LYS A CA 1
ATOM 650 C C . LYS A 1 85 ? 3.384 -2.924 -2.678 1.00 48.47 85 LYS A C 1
ATOM 652 O O . LYS A 1 85 ? 2.662 -2.982 -3.668 1.00 48.47 85 LYS A O 1
ATOM 657 N N . ARG A 1 86 ? 3.194 -3.728 -1.629 1.00 53.84 86 ARG A N 1
ATOM 658 C CA . ARG A 1 86 ? 1.843 -4.256 -1.378 1.00 53.84 86 ARG A CA 1
ATOM 659 C C . ARG A 1 86 ? 0.985 -3.081 -0.886 1.00 53.84 86 ARG A C 1
ATOM 661 O O . ARG A 1 86 ? 1.468 -2.352 -0.017 1.00 53.84 86 ARG A O 1
ATOM 668 N N . PRO A 1 87 ? -0.217 -2.852 -1.443 1.00 69.25 87 PRO A N 1
ATOM 669 C CA . PRO A 1 87 ? -1.087 -1.786 -0.965 1.00 69.25 87 PRO A CA 1
ATOM 670 C C . PRO A 1 87 ? -1.396 -2.007 0.515 1.00 69.25 87 PRO A C 1
ATOM 672 O O . PRO A 1 87 ? -1.581 -3.144 0.953 1.00 69.25 87 PRO A O 1
ATOM 675 N N . LEU A 1 88 ? -1.384 -0.923 1.286 1.00 83.94 88 LEU A N 1
ATOM 676 C CA . LEU A 1 88 ? -1.609 -0.975 2.726 1.00 83.94 88 LEU A CA 1
ATOM 677 C C . LEU A 1 88 ? -2.996 -0.440 3.035 1.00 83.94 88 LEU A C 1
ATOM 679 O O . LEU A 1 88 ? -3.401 0.607 2.533 1.00 83.94 88 LEU A O 1
ATOM 683 N N . TYR A 1 89 ? -3.710 -1.155 3.895 1.00 89.62 89 TYR A N 1
ATOM 684 C CA . TYR A 1 89 ? -5.062 -0.801 4.297 1.00 89.62 89 TYR A CA 1
ATOM 685 C C . TYR A 1 89 ? -5.165 -0.732 5.811 1.00 89.62 89 TYR A C 1
ATOM 687 O O . TYR A 1 89 ? -4.805 -1.685 6.500 1.00 89.62 89 TYR A O 1
ATOM 695 N N . VAL A 1 90 ? -5.687 0.377 6.322 1.00 94.50 90 VAL A N 1
ATOM 696 C CA . VAL A 1 90 ? -5.967 0.576 7.742 1.00 94.50 90 VAL A CA 1
ATOM 697 C C . VAL A 1 90 ? -7.365 0.047 8.053 1.00 94.50 90 VAL A C 1
ATOM 699 O O . VAL A 1 90 ? -8.346 0.433 7.414 1.00 94.50 90 VAL A O 1
ATOM 702 N N . ALA A 1 91 ? -7.444 -0.838 9.040 1.00 96.06 91 ALA A N 1
ATOM 703 C CA . ALA A 1 91 ? -8.659 -1.499 9.503 1.00 96.06 91 ALA A CA 1
ATOM 704 C C . ALA A 1 91 ? -8.928 -1.192 10.984 1.00 96.06 91 ALA A C 1
ATOM 706 O O . ALA A 1 91 ? -7.989 -0.945 11.740 1.00 96.06 91 ALA A O 1
ATOM 707 N N . LEU A 1 92 ? -10.195 -1.248 11.404 1.00 96.81 92 LEU A N 1
ATOM 708 C CA . LEU A 1 92 ? -10.649 -1.064 12.786 1.00 96.81 92 LEU A CA 1
ATOM 709 C C . LEU A 1 92 ? -11.183 -2.375 13.369 1.00 96.81 92 LEU A C 1
ATOM 711 O O . LEU A 1 92 ? -11.826 -3.159 12.673 1.00 96.81 92 LEU A O 1
ATOM 715 N N . PHE A 1 93 ? -10.958 -2.589 14.665 1.00 97.19 93 PHE A N 1
ATOM 716 C CA . PHE A 1 93 ? -11.286 -3.838 15.354 1.00 97.19 93 PHE A CA 1
ATOM 717 C C . PHE A 1 93 ? -12.080 -3.611 16.640 1.00 97.19 93 PHE A C 1
ATOM 719 O O . PHE A 1 93 ? -11.765 -2.719 17.434 1.00 97.19 93 PHE A O 1
ATOM 726 N N . ILE A 1 94 ? -13.068 -4.485 16.862 1.00 97.25 94 ILE A N 1
ATOM 727 C CA . ILE A 1 94 ? -13.916 -4.519 18.067 1.00 97.25 94 ILE A CA 1
ATOM 728 C C . ILE A 1 94 ? -13.489 -5.577 19.082 1.00 97.25 94 ILE A C 1
ATOM 730 O O . ILE A 1 94 ? -13.933 -5.570 20.227 1.00 97.25 94 ILE A O 1
ATOM 734 N N . SER A 1 95 ? -12.604 -6.490 18.684 1.00 95.62 95 SER A N 1
ATOM 735 C CA . SER A 1 95 ? -11.923 -7.376 19.618 1.00 95.62 95 SER A CA 1
ATOM 736 C C . SER A 1 95 ? -10.429 -7.363 19.346 1.00 95.62 95 SER A C 1
ATOM 738 O O . SER A 1 95 ? -10.003 -7.337 18.192 1.00 95.62 95 SER A O 1
ATOM 740 N N . ARG A 1 96 ? -9.646 -7.428 20.422 1.00 90.62 96 ARG A N 1
ATOM 741 C CA . ARG A 1 96 ? -8.187 -7.354 20.393 1.00 90.62 96 ARG A CA 1
ATOM 742 C C . ARG A 1 96 ? -7.566 -8.350 19.402 1.00 90.62 96 ARG A C 1
ATOM 744 O O . ARG A 1 96 ? -7.713 -9.559 19.606 1.00 90.62 96 ARG A O 1
ATOM 751 N N . PRO A 1 97 ? -6.828 -7.870 18.387 1.00 89.00 97 PRO A N 1
ATOM 752 C CA . PRO A 1 97 ? -5.941 -8.714 17.605 1.00 89.00 97 PRO A CA 1
ATOM 753 C C . PRO A 1 97 ? -4.783 -9.241 18.461 1.00 89.00 97 PRO A C 1
ATOM 755 O O . PRO A 1 97 ? -4.376 -8.637 19.453 1.00 89.00 97 PRO A O 1
ATOM 758 N N . THR A 1 98 ? -4.237 -10.386 18.080 1.00 83.19 98 THR A N 1
ATOM 759 C CA . THR A 1 98 ? -3.033 -10.979 18.663 1.00 83.19 98 THR A CA 1
ATOM 760 C C . THR A 1 98 ? -2.130 -11.470 17.541 1.00 83.19 98 THR A C 1
ATOM 762 O O . THR A 1 98 ? -2.561 -11.629 16.402 1.00 83.19 98 THR A O 1
ATOM 765 N N . ASP A 1 99 ? -0.883 -11.795 17.867 1.00 71.25 99 ASP A N 1
ATOM 766 C CA . ASP A 1 99 ? 0.052 -12.334 16.876 1.00 71.25 99 ASP A CA 1
ATOM 767 C C . ASP A 1 99 ? -0.360 -13.739 16.370 1.00 71.25 99 ASP A C 1
ATOM 769 O O . ASP A 1 99 ? 0.178 -14.213 15.374 1.00 71.25 99 ASP A O 1
ATOM 773 N N . ALA A 1 100 ? -1.318 -14.403 17.035 1.00 74.31 100 ALA A N 1
ATOM 774 C CA . ALA A 1 100 ? -1.838 -15.723 16.665 1.00 74.31 100 ALA A CA 1
ATOM 775 C C . ALA A 1 100 ? -3.264 -15.693 16.078 1.00 74.31 100 ALA A C 1
ATOM 777 O O . ALA A 1 100 ? -3.712 -16.685 15.508 1.00 74.31 100 ALA A O 1
ATOM 778 N N . ALA A 1 101 ? -3.995 -14.586 16.230 1.00 76.44 101 ALA A N 1
ATOM 779 C CA . ALA A 1 101 ? -5.383 -14.455 15.794 1.00 76.44 101 ALA A CA 1
ATOM 780 C C . ALA A 1 101 ? -5.716 -12.992 15.493 1.00 76.44 101 ALA A C 1
ATOM 782 O O . ALA A 1 101 ? -5.470 -12.123 16.324 1.00 76.44 101 ALA A O 1
ATOM 783 N N . ALA A 1 102 ? -6.332 -12.722 14.342 1.00 75.75 102 ALA A N 1
ATOM 784 C CA . ALA A 1 102 ? -6.548 -11.362 13.845 1.00 75.75 102 ALA A CA 1
ATOM 785 C C . ALA A 1 102 ? -7.539 -10.507 14.664 1.00 75.75 102 ALA A C 1
ATOM 787 O O . ALA A 1 102 ? -7.596 -9.303 14.460 1.00 75.75 102 ALA A O 1
ATOM 788 N N . GLY A 1 103 ? -8.299 -11.088 15.598 1.00 90.44 103 GLY A N 1
ATOM 789 C CA . GLY A 1 103 ? -9.414 -10.396 16.252 1.00 90.44 103 GLY A CA 1
ATOM 790 C C . GLY A 1 103 ? -10.629 -10.250 15.325 1.00 90.44 103 GLY A C 1
ATOM 791 O O . GLY A 1 103 ? -10.683 -10.851 14.253 1.00 90.44 103 GLY A O 1
ATOM 792 N N . THR A 1 104 ? -11.621 -9.473 15.758 1.00 96.00 104 THR A N 1
ATOM 793 C CA . THR A 1 104 ? -12.863 -9.226 15.014 1.00 96.00 104 THR A CA 1
ATOM 794 C C . THR A 1 104 ? -12.798 -7.830 14.422 1.00 96.00 104 THR A C 1
ATOM 796 O O . THR A 1 104 ? -12.825 -6.837 15.154 1.00 96.00 104 THR A O 1
ATOM 799 N N . GLU A 1 105 ? -12.674 -7.763 13.102 1.00 97.06 105 GLU A N 1
ATOM 800 C CA . GLU A 1 105 ? -12.744 -6.507 12.364 1.00 97.06 105 GLU A CA 1
ATOM 801 C C . GLU A 1 105 ? -14.180 -5.966 12.372 1.00 97.06 105 GLU A C 1
ATOM 803 O O . GLU A 1 105 ? -15.146 -6.736 12.389 1.00 97.06 105 GLU A O 1
ATOM 808 N N . VAL A 1 106 ? -14.328 -4.641 12.343 1.00 97.50 106 VAL A N 1
ATOM 809 C CA . VAL A 1 106 ? -15.621 -4.003 12.073 1.00 97.50 106 VAL A CA 1
ATOM 810 C C . VAL A 1 106 ? -16.172 -4.507 10.728 1.00 97.50 106 VAL A C 1
ATOM 812 O O . VAL A 1 106 ? -15.429 -4.767 9.783 1.00 97.50 106 VAL A O 1
ATOM 815 N N . SER A 1 107 ? -17.492 -4.666 10.626 1.00 95.69 107 SER A N 1
ATOM 816 C CA . SER A 1 107 ? -18.159 -5.037 9.375 1.00 95.69 107 SER A CA 1
ATOM 817 C C . SER A 1 107 ? -19.556 -4.420 9.282 1.00 95.69 107 SER A C 1
ATOM 819 O O . SER A 1 107 ? -20.172 -4.091 10.295 1.00 95.69 107 SER A O 1
ATOM 821 N N . GLY A 1 108 ? -20.065 -4.259 8.057 1.00 94.75 108 GLY A N 1
ATOM 822 C CA . GLY A 1 108 ? -21.375 -3.649 7.801 1.00 94.75 108 GLY A CA 1
ATOM 823 C C . GLY A 1 108 ? -21.400 -2.127 7.999 1.00 94.75 108 GLY A C 1
ATOM 824 O O . GLY A 1 108 ? -20.370 -1.487 8.174 1.00 94.75 108 GLY A O 1
ATOM 825 N N . GLY A 1 109 ? -22.587 -1.516 7.917 1.00 95.25 109 GLY A N 1
ATOM 826 C CA . GLY A 1 109 ? -22.776 -0.093 8.240 1.00 95.25 109 GLY A CA 1
ATOM 827 C C . GLY A 1 109 ? -21.894 0.885 7.456 1.00 95.25 109 GLY A C 1
ATOM 828 O O . GLY A 1 109 ? -21.397 1.834 8.052 1.00 95.25 109 GLY A O 1
ATOM 829 N N . SER A 1 110 ? -21.668 0.641 6.161 1.00 96.69 110 SER A N 1
ATOM 830 C CA . SER A 1 110 ? -20.747 1.393 5.284 1.00 96.69 110 SER A CA 1
ATOM 831 C C . SER A 1 110 ? -19.253 1.284 5.618 1.00 96.69 110 SER A C 1
ATOM 833 O O . SER A 1 110 ? -18.442 1.889 4.921 1.00 96.69 110 SER A O 1
ATOM 835 N N . TYR A 1 111 ? -18.857 0.499 6.625 1.00 97.94 111 TYR A N 1
ATOM 836 C CA . TYR A 1 111 ? -17.448 0.292 6.953 1.00 97.94 111 TYR A CA 1
ATOM 837 C C . TYR A 1 111 ? -16.679 -0.348 5.788 1.00 97.94 111 TYR A C 1
ATOM 839 O O . TYR A 1 111 ? -17.097 -1.358 5.215 1.00 97.94 111 TYR A O 1
ATOM 847 N N . ALA A 1 112 ? -15.510 0.218 5.497 1.00 97.38 112 ALA A N 1
ATOM 848 C CA . ALA A 1 112 ? -14.491 -0.354 4.631 1.00 97.38 112 ALA A CA 1
ATOM 849 C C . ALA A 1 112 ? -13.105 0.042 5.156 1.00 97.38 112 ALA A C 1
ATOM 851 O O . ALA A 1 112 ? -12.930 1.156 5.666 1.00 97.38 112 ALA A O 1
ATOM 852 N N . ARG A 1 113 ? -12.108 -0.838 4.991 1.00 97.75 113 ARG A N 1
ATOM 853 C CA . ARG A 1 113 ? -10.706 -0.490 5.268 1.00 97.75 113 ARG A CA 1
ATOM 854 C C . ARG A 1 113 ? -10.275 0.683 4.396 1.00 97.75 113 ARG A C 1
ATOM 856 O O . ARG A 1 113 ? -10.689 0.779 3.242 1.00 97.75 113 ARG A O 1
ATOM 863 N N . GLN A 1 114 ? -9.421 1.546 4.926 1.00 97.44 114 GLN A N 1
ATOM 864 C CA . GLN A 1 114 ? -8.951 2.729 4.209 1.00 97.44 114 GLN A CA 1
ATOM 865 C C . GLN A 1 114 ? -7.568 2.500 3.622 1.00 97.44 114 GLN A C 1
ATOM 867 O O . GLN A 1 114 ? -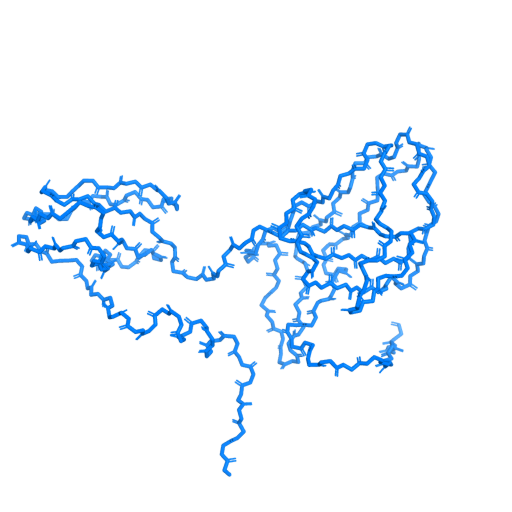6.663 2.069 4.332 1.00 97.44 114 GLN A O 1
ATOM 872 N N . ALA A 1 115 ? -7.406 2.784 2.331 1.00 93.44 115 ALA A N 1
ATOM 873 C CA . ALA A 1 115 ? -6.108 2.705 1.677 1.00 93.44 115 ALA A CA 1
ATOM 874 C C . ALA A 1 115 ? -5.169 3.780 2.241 1.00 93.44 115 ALA A C 1
ATOM 876 O O . ALA A 1 115 ? -5.534 4.949 2.351 1.00 93.44 115 ALA A O 1
ATOM 877 N N . LEU A 1 116 ? -3.952 3.374 2.581 1.00 86.00 116 LEU A N 1
ATOM 878 C CA . LEU A 1 116 ? -2.862 4.255 2.971 1.00 86.00 116 LEU A CA 1
ATOM 879 C C . LEU A 1 116 ? -1.566 3.676 2.404 1.00 86.00 116 LEU A C 1
ATOM 881 O O . LEU A 1 116 ? -0.722 3.152 3.130 1.00 86.00 116 LEU A O 1
ATOM 885 N N . ASP A 1 117 ? -1.446 3.720 1.079 1.00 83.56 117 ASP A N 1
ATOM 886 C CA . ASP A 1 117 ? -0.363 3.067 0.345 1.00 83.56 117 ASP A CA 1
ATOM 887 C C . ASP A 1 117 ? 1.031 3.526 0.803 1.00 83.56 117 ASP A C 1
ATOM 889 O O . ASP A 1 117 ? 1.186 4.675 1.234 1.00 83.56 117 ASP A O 1
ATOM 893 N N . PRO A 1 118 ? 2.059 2.662 0.690 1.00 69.00 118 PRO A N 1
ATOM 894 C CA . PRO A 1 118 ? 3.419 2.949 1.141 1.00 69.00 118 PRO A CA 1
ATOM 895 C C . PRO A 1 118 ? 4.090 3.985 0.225 1.00 69.00 118 PRO A C 1
ATOM 897 O O . PRO A 1 118 ? 4.781 3.657 -0.744 1.00 69.00 118 PRO A O 1
ATOM 900 N N . GLY A 1 119 ? 3.830 5.262 0.488 1.00 69.06 119 GLY A N 1
ATOM 901 C CA . GLY A 1 119 ? 4.431 6.401 -0.198 1.00 69.06 119 GLY A CA 1
ATOM 902 C C . GLY A 1 119 ? 4.738 7.543 0.762 1.00 69.06 119 GLY A C 1
ATOM 903 O O . GLY A 1 119 ? 4.093 7.676 1.798 1.00 69.06 119 GLY A O 1
ATOM 904 N N . ASP A 1 120 ? 5.693 8.388 0.383 1.00 69.12 120 ASP A N 1
ATOM 905 C CA . ASP A 1 120 ? 6.243 9.450 1.239 1.00 69.12 120 ASP A CA 1
ATOM 906 C C . ASP A 1 120 ? 5.238 10.574 1.551 1.00 69.12 120 ASP A C 1
ATOM 908 O O . ASP A 1 120 ? 5.431 11.348 2.482 1.00 69.12 120 ASP A O 1
ATOM 912 N N . SER A 1 121 ? 4.135 10.664 0.801 1.00 76.06 121 SER A N 1
ATOM 913 C CA . SER A 1 121 ? 2.997 11.535 1.132 1.00 76.06 121 SER A CA 1
ATOM 914 C C . SER A 1 121 ? 2.108 10.964 2.239 1.00 76.06 121 SER A C 1
ATOM 916 O O . SER A 1 121 ? 1.349 11.694 2.872 1.00 76.06 121 SER A O 1
ATOM 918 N N . ASN A 1 122 ? 2.170 9.649 2.444 1.00 77.56 122 ASN A N 1
ATOM 919 C CA . ASN A 1 122 ? 1.283 8.890 3.315 1.00 77.56 122 ASN A CA 1
ATOM 920 C C . ASN A 1 122 ? 1.984 8.423 4.583 1.00 77.56 122 ASN A C 1
ATOM 922 O O . ASN A 1 122 ? 1.317 8.288 5.604 1.00 77.56 122 ASN A O 1
ATOM 926 N N . TRP A 1 123 ? 3.297 8.198 4.533 1.00 77.88 123 TRP A N 1
ATOM 927 C CA . TRP A 1 123 ? 4.094 7.683 5.638 1.00 77.88 123 TRP A CA 1
ATOM 928 C C . TRP A 1 123 ? 5.387 8.473 5.799 1.00 77.88 123 TRP A C 1
ATOM 930 O O . TRP A 1 123 ? 6.031 8.841 4.820 1.00 77.88 123 TRP A O 1
ATOM 940 N N . SER A 1 124 ? 5.768 8.732 7.047 1.00 73.88 124 SER A N 1
ATOM 941 C CA . SER A 1 124 ? 7.032 9.383 7.364 1.00 73.88 124 SER A CA 1
ATOM 942 C C . SER A 1 124 ? 8.209 8.475 7.034 1.00 73.88 124 SER A C 1
ATOM 944 O O . SER A 1 124 ? 8.088 7.251 7.039 1.00 73.88 124 SER A O 1
ATOM 946 N N . ALA A 1 125 ? 9.392 9.063 6.872 1.00 65.38 125 ALA A N 1
ATOM 947 C CA . ALA A 1 125 ? 10.609 8.279 7.014 1.00 65.38 125 ALA A CA 1
ATOM 948 C C . ALA A 1 125 ? 10.628 7.609 8.410 1.00 65.38 125 ALA A C 1
ATOM 950 O O . ALA A 1 125 ? 10.168 8.227 9.383 1.00 65.38 125 ALA A O 1
ATOM 951 N N . PRO A 1 126 ? 11.142 6.373 8.534 1.00 59.78 126 PRO A N 1
ATOM 952 C CA . PRO A 1 126 ? 11.358 5.752 9.832 1.00 59.78 126 PRO A CA 1
ATOM 953 C C . PRO A 1 126 ? 12.290 6.601 10.707 1.00 59.78 126 PRO A C 1
ATOM 955 O O . PRO A 1 126 ? 13.295 7.133 10.232 1.00 59.78 126 PRO A O 1
ATOM 958 N N . THR A 1 127 ? 11.980 6.720 11.997 1.00 61.06 127 THR A N 1
ATOM 959 C CA . THR A 1 127 ? 12.898 7.313 12.980 1.00 61.06 127 THR A CA 1
ATOM 960 C C . THR A 1 127 ? 14.033 6.346 13.329 1.00 61.06 127 THR A C 1
ATOM 962 O O . THR A 1 127 ? 14.004 5.175 12.953 1.00 61.06 127 THR A O 1
ATOM 965 N N . VAL A 1 128 ? 15.024 6.812 14.099 1.00 47.62 128 VAL A N 1
ATOM 966 C CA . VAL A 1 128 ? 16.137 5.975 14.600 1.00 47.62 128 VAL A CA 1
ATOM 967 C C . VAL A 1 128 ? 15.636 4.751 15.380 1.00 47.62 128 VAL A C 1
ATOM 969 O O . VAL A 1 128 ? 16.235 3.684 15.294 1.00 47.62 128 VAL A O 1
ATOM 972 N N . ASP A 1 129 ? 14.500 4.880 16.068 1.00 54.50 129 ASP A N 1
ATOM 973 C CA . ASP A 1 129 ? 13.864 3.784 16.808 1.00 54.50 129 ASP A CA 1
ATOM 974 C C . ASP A 1 129 ? 12.963 2.904 15.921 1.00 54.50 129 ASP A C 1
ATOM 976 O O . ASP A 1 129 ? 12.288 2.007 16.415 1.00 54.50 129 ASP A O 1
ATOM 980 N N . GLY A 1 130 ? 12.917 3.162 14.611 1.00 55.12 130 GLY A N 1
ATOM 981 C CA . GLY A 1 130 ? 12.083 2.445 13.651 1.00 55.12 130 GLY A CA 1
ATOM 982 C C . GLY A 1 130 ? 10.614 2.862 13.667 1.00 55.12 130 GLY A C 1
ATOM 983 O O . GLY A 1 130 ? 9.779 2.117 13.166 1.00 55.12 130 GLY A O 1
ATOM 984 N N . ASN A 1 131 ? 10.257 4.009 14.251 1.00 63.62 131 ASN A N 1
ATOM 985 C CA . ASN A 1 131 ? 8.871 4.476 14.255 1.00 63.62 131 ASN A CA 1
ATOM 986 C C . ASN A 1 131 ? 8.521 5.138 12.920 1.00 63.62 131 ASN A C 1
ATOM 988 O O . ASN A 1 131 ? 9.255 5.996 12.437 1.00 63.62 131 ASN A O 1
ATOM 992 N N . VAL A 1 132 ? 7.374 4.780 12.366 1.00 72.06 132 VAL A N 1
ATOM 993 C CA . VAL A 1 132 ? 6.812 5.314 11.129 1.00 72.06 132 VAL A CA 1
ATOM 994 C C . VAL A 1 132 ? 5.426 5.850 11.449 1.00 72.06 132 VAL A C 1
ATOM 996 O O . VAL A 1 132 ? 4.665 5.224 12.188 1.00 72.06 132 VAL A O 1
ATOM 999 N N . ARG A 1 133 ? 5.086 7.021 10.913 1.00 79.75 133 ARG A N 1
ATOM 1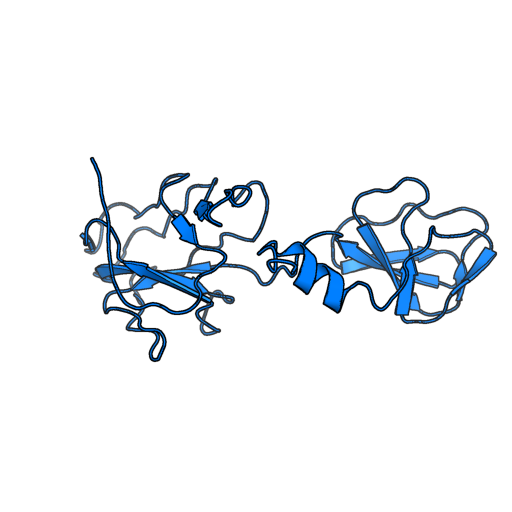000 C CA . ARG A 1 133 ? 3.796 7.668 11.167 1.00 79.75 133 ARG A CA 1
ATOM 1001 C C . ARG A 1 133 ? 3.047 7.925 9.883 1.00 79.75 133 ARG A C 1
ATOM 1003 O O . ARG A 1 133 ? 3.676 8.173 8.859 1.00 79.75 133 ARG A O 1
ATOM 1010 N N . ASN A 1 134 ? 1.720 7.922 9.941 1.00 88.44 134 ASN A N 1
ATOM 1011 C CA . ASN A 1 134 ? 0.933 8.393 8.810 1.00 88.44 134 ASN A CA 1
ATOM 1012 C C . ASN A 1 134 ? 1.132 9.908 8.632 1.00 88.44 134 ASN A C 1
ATOM 1014 O O . ASN A 1 134 ? 1.107 10.656 9.603 1.00 88.44 134 ASN A O 1
ATOM 1018 N N . LEU A 1 135 ? 1.298 10.376 7.402 1.00 83.50 135 LEU A N 1
ATOM 1019 C CA . LEU A 1 135 ? 1.387 11.799 7.057 1.00 83.50 135 LEU A CA 1
ATOM 1020 C C . LEU A 1 135 ? 0.094 12.326 6.432 1.00 83.50 135 LEU A C 1
ATOM 1022 O O . LEU A 1 135 ? -0.195 13.516 6.535 1.00 83.50 135 LEU A O 1
ATOM 1026 N N . ALA A 1 136 ? -0.715 11.437 5.857 1.00 88.25 136 ALA A N 1
ATOM 1027 C CA . ALA A 1 136 ? -2.066 11.737 5.409 1.00 88.25 136 ALA A CA 1
ATOM 1028 C C . ALA A 1 136 ? -3.088 11.312 6.472 1.00 88.25 136 ALA A C 1
ATOM 1030 O O . ALA A 1 136 ? -2.903 10.307 7.166 1.00 88.25 136 ALA A O 1
ATOM 1031 N N . ALA A 1 137 ? -4.177 12.072 6.596 1.00 94.75 137 ALA A N 1
ATOM 1032 C CA . ALA A 1 137 ? -5.309 11.652 7.411 1.00 94.75 137 ALA A CA 1
ATOM 1033 C C . ALA A 1 137 ? -5.974 10.408 6.801 1.00 94.75 137 ALA A C 1
ATOM 1035 O O . ALA A 1 137 ? -6.073 10.281 5.581 1.00 94.75 137 ALA A O 1
ATOM 1036 N N . VAL A 1 138 ? -6.445 9.508 7.658 1.00 96.12 138 VAL A N 1
ATOM 1037 C CA . VAL A 1 138 ? -7.166 8.294 7.268 1.00 96.12 138 VAL A CA 1
ATOM 1038 C C . VAL A 1 138 ? -8.603 8.441 7.736 1.00 96.12 138 VAL A C 1
ATOM 1040 O O . VAL A 1 138 ? -8.859 8.368 8.935 1.00 96.12 138 VAL A O 1
ATOM 1043 N N . THR A 1 139 ? -9.533 8.653 6.809 1.00 97.06 139 THR A N 1
ATOM 1044 C CA . THR A 1 139 ? -10.947 8.901 7.124 1.00 97.06 139 THR A CA 1
ATOM 1045 C C . THR A 1 139 ? -11.799 7.723 6.684 1.00 97.06 139 THR A C 1
ATOM 1047 O O . THR A 1 139 ? -11.810 7.373 5.510 1.00 97.06 139 THR A O 1
ATOM 1050 N N . PHE A 1 140 ? -12.525 7.118 7.620 1.00 97.38 140 PHE A N 1
ATOM 1051 C CA . PHE A 1 140 ? -13.467 6.037 7.340 1.00 97.38 140 PHE A CA 1
ATOM 1052 C C . PHE A 1 140 ? -14.812 6.607 6.855 1.00 97.38 140 PHE A C 1
ATOM 1054 O O . PHE A 1 140 ? -15.127 7.762 7.149 1.00 97.38 140 PHE A O 1
ATOM 1061 N N . PRO A 1 141 ? -15.639 5.828 6.132 1.00 97.81 141 PRO A N 1
ATOM 1062 C CA . PRO A 1 141 ? -16.990 6.247 5.771 1.00 97.81 141 PRO A CA 1
ATOM 1063 C C . PRO A 1 141 ? -17.820 6.588 7.011 1.00 97.81 141 PRO A C 1
ATOM 1065 O O . PRO A 1 141 ? -17.597 6.031 8.082 1.00 97.81 141 PRO A O 1
ATOM 1068 N N . ALA A 1 142 ? -18.798 7.482 6.881 1.00 97.00 142 ALA A N 1
ATOM 1069 C CA . ALA A 1 142 ? -19.718 7.744 7.984 1.00 97.00 142 ALA A CA 1
ATOM 1070 C C . ALA A 1 142 ? -20.510 6.459 8.333 1.00 97.00 142 ALA A C 1
ATOM 1072 O O . ALA A 1 142 ? -21.035 5.813 7.418 1.00 97.00 142 ALA A O 1
ATOM 1073 N N . PRO A 1 143 ? -20.611 6.073 9.618 1.00 97.88 143 PRO A N 1
ATOM 1074 C CA . PRO A 1 143 ? -21.358 4.891 10.037 1.00 97.88 143 PRO A CA 1
ATOM 1075 C C . PRO A 1 143 ? -22.843 4.967 9.664 1.00 97.88 143 PRO A C 1
ATOM 1077 O O . PRO A 1 143 ? -23.565 5.870 10.086 1.00 97.88 143 PRO A O 1
ATOM 1080 N N . THR A 1 144 ? -23.335 3.965 8.931 1.00 98.06 144 THR A N 1
ATOM 1081 C CA . THR A 1 144 ? -24.776 3.794 8.643 1.00 98.06 144 THR A CA 1
ATOM 1082 C C . THR A 1 144 ? -25.423 2.669 9.457 1.00 98.06 144 THR A C 1
ATOM 1084 O O . THR A 1 144 ? -26.573 2.307 9.220 1.00 98.06 144 THR A O 1
ATOM 1087 N N . ALA A 1 145 ? -24.665 2.069 10.376 1.00 97.56 145 ALA A N 1
ATOM 1088 C CA . ALA A 1 145 ? -25.121 1.126 11.391 1.00 97.56 145 ALA A CA 1
ATOM 1089 C C . ALA A 1 145 ? -24.154 1.184 12.585 1.00 97.56 145 ALA A C 1
ATOM 1091 O O . ALA A 1 145 ? -23.074 1.762 12.478 1.00 97.56 145 ALA A O 1
ATOM 1092 N N . ASN A 1 146 ? -24.514 0.554 13.704 1.00 97.75 146 ASN A N 1
ATOM 1093 C CA . ASN A 1 146 ? -23.607 0.439 14.845 1.00 97.75 146 ASN A CA 1
ATOM 1094 C C . ASN A 1 146 ? -22.407 -0.440 14.471 1.00 97.75 146 ASN A C 1
ATOM 1096 O O . ASN A 1 146 ? -22.590 -1.584 14.054 1.00 97.75 146 ASN A O 1
ATOM 1100 N N . TRP A 1 147 ? -21.192 0.074 14.655 1.00 97.50 147 TRP A N 1
ATOM 1101 C CA . TRP A 1 147 ? -19.957 -0.691 14.443 1.00 97.50 147 TRP A CA 1
ATOM 1102 C C . TRP A 1 147 ? -19.438 -1.334 15.730 1.00 97.50 147 TRP A C 1
ATOM 1104 O O . TRP A 1 147 ? -18.597 -2.223 15.662 1.00 97.50 147 TRP A O 1
ATOM 1114 N N . GLY A 1 148 ? -19.953 -0.918 16.891 1.00 96.50 148 GLY A N 1
ATOM 1115 C CA . GLY A 1 148 ? -19.543 -1.420 18.203 1.00 96.50 148 GLY A CA 1
ATOM 1116 C C . GLY A 1 148 ? -18.427 -0.589 18.835 1.00 96.50 148 GLY A C 1
ATOM 1117 O O . GLY A 1 148 ? -18.165 0.542 18.427 1.00 96.50 148 GLY A O 1
ATOM 1118 N N . THR A 1 149 ? -17.788 -1.134 19.872 1.00 97.12 149 THR A N 1
ATOM 1119 C CA . THR A 1 149 ? -16.677 -0.472 20.569 1.00 97.12 149 THR A CA 1
ATOM 1120 C C . THR A 1 149 ? -15.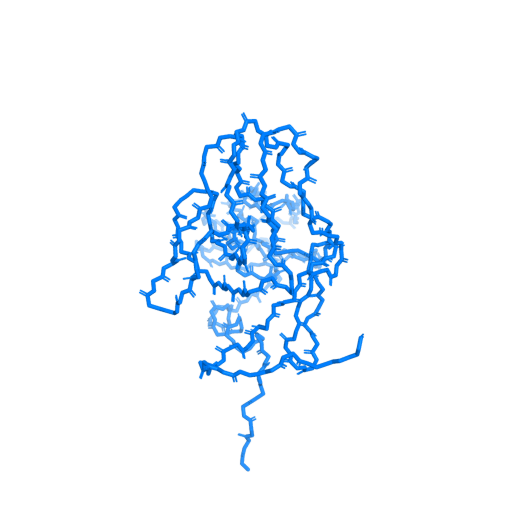361 -0.791 19.876 1.00 97.12 149 THR A C 1
ATOM 1122 O O . THR A 1 149 ? -14.837 -1.896 19.996 1.00 97.12 149 THR A O 1
ATOM 1125 N N . VAL A 1 150 ? -14.824 0.188 19.153 1.00 97.31 150 VAL A N 1
ATOM 1126 C CA . VAL A 1 150 ? -13.534 0.094 18.473 1.00 97.31 150 VAL A CA 1
ATOM 1127 C C . VAL A 1 150 ? -12.423 0.382 19.478 1.00 97.31 150 VAL A C 1
ATOM 1129 O O . VAL A 1 150 ? -12.396 1.445 20.097 1.00 97.31 150 VAL A O 1
ATOM 1132 N N . GLY A 1 151 ? -11.505 -0.570 19.639 1.00 95.81 151 GLY A N 1
ATOM 1133 C CA . GLY A 1 151 ? -10.375 -0.461 20.569 1.00 95.81 151 GLY A CA 1
ATOM 1134 C C . GLY A 1 151 ? -9.006 -0.672 19.927 1.00 95.81 151 GLY A C 1
ATOM 1135 O O . GLY A 1 151 ? -7.995 -0.395 20.561 1.00 95.81 151 GLY A O 1
ATOM 1136 N N . TRP A 1 152 ? -8.946 -1.149 18.680 1.00 94.31 152 TRP A N 1
ATOM 1137 C CA . TRP A 1 152 ? -7.690 -1.483 18.001 1.00 94.31 152 TRP A CA 1
ATOM 1138 C C . TRP A 1 152 ? -7.752 -1.118 16.521 1.00 94.31 152 TRP A C 1
ATOM 1140 O O . TRP A 1 152 ? -8.833 -1.034 15.932 1.00 94.31 152 TRP A O 1
ATOM 1150 N N . PHE A 1 153 ? -6.578 -0.958 15.916 1.00 93.38 153 PHE A N 1
ATOM 1151 C CA . PHE A 1 153 ? -6.424 -0.857 14.470 1.00 93.38 153 PHE A CA 1
ATOM 1152 C C . PHE A 1 153 ? -5.413 -1.879 13.952 1.00 93.38 153 PHE A C 1
ATOM 1154 O O . PHE A 1 153 ? -4.542 -2.350 14.689 1.00 93.38 153 PHE A O 1
ATOM 1161 N N . GLY A 1 154 ? -5.532 -2.214 12.671 1.00 90.56 154 GLY A N 1
ATOM 1162 C CA . GLY A 1 154 ? -4.624 -3.115 11.969 1.00 90.56 154 GLY A CA 1
ATOM 1163 C C . GLY A 1 154 ? -4.225 -2.578 10.601 1.00 90.56 154 GLY A C 1
ATOM 1164 O O . GLY A 1 154 ? -4.924 -1.746 10.027 1.00 90.56 154 GLY A O 1
ATOM 1165 N N . ILE A 1 155 ? -3.105 -3.072 10.080 1.00 87.12 155 ILE A N 1
ATOM 1166 C CA . ILE A 1 155 ? -2.609 -2.799 8.730 1.00 87.12 155 ILE A CA 1
ATOM 1167 C C . ILE A 1 155 ? -2.645 -4.100 7.937 1.00 87.12 155 ILE A C 1
ATOM 1169 O O . ILE A 1 155 ? -2.101 -5.110 8.383 1.00 87.12 155 ILE A O 1
ATOM 1173 N N . PHE A 1 156 ? -3.270 -4.068 6.765 1.00 84.81 156 PHE A N 1
ATOM 1174 C CA . PHE A 1 156 ? -3.456 -5.217 5.882 1.00 84.81 156 PHE A CA 1
ATOM 1175 C C . PHE A 1 156 ? -2.834 -4.996 4.513 1.00 84.81 156 PHE A C 1
ATOM 1177 O O . PHE A 1 156 ? -2.731 -3.862 4.057 1.00 84.81 156 PHE A O 1
ATOM 1184 N N . ASP A 1 157 ? -2.514 -6.094 3.832 1.00 80.81 157 ASP A N 1
ATOM 1185 C CA . ASP A 1 157 ? -2.063 -6.085 2.435 1.00 80.81 157 ASP A CA 1
ATOM 1186 C C . ASP A 1 157 ? -3.210 -6.094 1.400 1.00 80.81 157 ASP A C 1
ATOM 1188 O O . ASP A 1 157 ? -2.962 -6.161 0.192 1.00 80.81 157 ASP A O 1
ATOM 1192 N N . ARG A 1 158 ? -4.477 -6.054 1.848 1.00 84.00 158 ARG A N 1
ATOM 1193 C CA . ARG A 1 158 ? -5.658 -6.111 0.973 1.00 84.00 158 ARG A CA 1
ATOM 1194 C C . ARG A 1 158 ? -6.865 -5.350 1.528 1.00 84.00 158 ARG A C 1
ATOM 1196 O O . ARG A 1 158 ? -7.062 -5.292 2.740 1.00 84.00 158 ARG A O 1
ATOM 1203 N N . LEU A 1 159 ? -7.714 -4.829 0.635 1.00 88.44 159 LEU A N 1
ATOM 1204 C CA . LEU A 1 159 ? -8.963 -4.137 0.995 1.00 88.44 159 LEU A CA 1
ATOM 1205 C C . LEU A 1 159 ? -9.965 -5.066 1.700 1.00 88.44 159 LEU A C 1
ATOM 1207 O O . LEU A 1 159 ? -10.658 -4.655 2.624 1.00 88.44 159 LEU A O 1
ATOM 1211 N N . THR A 1 160 ? -10.025 -6.326 1.268 1.00 86.38 160 THR A N 1
ATOM 1212 C CA . THR A 1 160 ? -10.835 -7.393 1.866 1.00 86.38 160 THR A CA 1
ATOM 1213 C C . THR A 1 160 ? -10.006 -8.670 1.963 1.00 8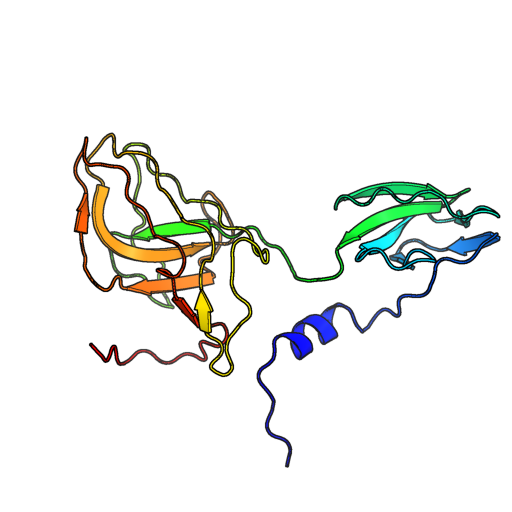6.38 160 THR A C 1
ATOM 1215 O O . THR A 1 160 ? -9.194 -8.952 1.073 1.00 86.38 160 THR A O 1
ATOM 1218 N N . ALA A 1 161 ? -10.213 -9.446 3.034 1.00 84.50 161 ALA A N 1
ATOM 1219 C CA . ALA A 1 161 ? -9.370 -10.593 3.392 1.00 84.50 161 ALA A CA 1
ATOM 1220 C C . ALA A 1 161 ? -7.880 -10.194 3.505 1.00 84.50 161 ALA A C 1
ATOM 1222 O O . ALA A 1 161 ? -7.574 -9.121 4.021 1.00 84.50 161 ALA A O 1
ATOM 1223 N N . GLY A 1 162 ? -6.952 -11.034 3.045 1.00 79.56 162 GLY A N 1
ATOM 1224 C CA . GLY A 1 162 ? -5.516 -10.745 3.092 1.00 79.56 162 GLY A CA 1
ATOM 1225 C C . GLY A 1 162 ? -4.876 -10.985 4.460 1.00 79.56 162 GLY A C 1
ATOM 1226 O O . GLY A 1 162 ? -5.501 -11.515 5.381 1.00 79.56 162 GLY A O 1
ATOM 1227 N N . ASN A 1 163 ? -3.606 -10.608 4.566 1.00 78.56 163 ASN A N 1
ATOM 1228 C CA . ASN A 1 163 ? -2.788 -10.799 5.756 1.00 78.56 163 ASN A CA 1
ATOM 1229 C C . ASN A 1 163 ? -2.748 -9.516 6.583 1.00 78.56 163 ASN A C 1
ATOM 1231 O O . ASN A 1 163 ? -2.495 -8.432 6.052 1.00 78.56 163 ASN A O 1
ATOM 1235 N N . MET A 1 164 ? -2.936 -9.653 7.895 1.00 81.50 164 MET A N 1
ATOM 1236 C CA . MET A 1 164 ? -2.650 -8.577 8.837 1.00 81.50 164 MET A CA 1
ATOM 1237 C C . MET A 1 164 ? -1.135 -8.495 9.034 1.00 81.50 164 MET A C 1
ATOM 1239 O O . MET A 1 164 ? -0.513 -9.441 9.511 1.00 81.50 164 MET A O 1
ATOM 1243 N N . LEU A 1 165 ? -0.547 -7.370 8.647 1.00 78.31 165 LEU A N 1
ATOM 1244 C CA . LEU A 1 165 ? 0.890 -7.115 8.723 1.00 78.31 165 LEU A CA 1
ATOM 1245 C C . LEU A 1 165 ? 1.287 -6.528 10.079 1.00 78.31 165 LEU A C 1
ATOM 1247 O O . LEU A 1 165 ? 2.392 -6.763 10.564 1.00 78.31 165 LEU A O 1
ATOM 1251 N N . TRP A 1 166 ? 0.387 -5.752 10.684 1.00 81.44 166 TRP A N 1
ATOM 1252 C CA . TRP A 1 166 ? 0.637 -5.055 11.939 1.00 81.44 166 TRP A CA 1
ATOM 1253 C C . TRP A 1 166 ? -0.675 -4.710 12.652 1.00 81.44 166 TRP A C 1
ATOM 1255 O O . TRP A 1 166 ? -1.706 -4.564 11.996 1.00 81.44 166 TRP A O 1
ATOM 1265 N N . TRP A 1 167 ? -0.644 -4.562 13.978 1.00 86.38 167 TRP A N 1
ATOM 1266 C CA . TRP A 1 167 ? -1.784 -4.096 14.772 1.00 86.38 167 TRP A CA 1
ATOM 1267 C C . TRP A 1 167 ? -1.333 -3.381 16.052 1.00 86.38 167 TRP A C 1
ATOM 1269 O O . TRP A 1 167 ? -0.266 -3.682 16.595 1.00 86.38 167 TRP A O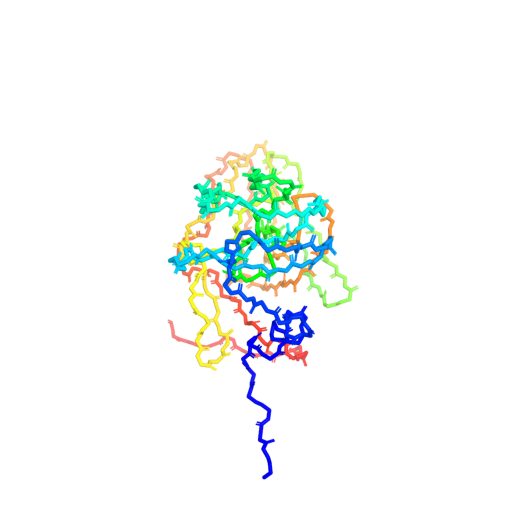 1
ATOM 1279 N N . ALA A 1 168 ? -2.175 -2.479 16.558 1.00 84.69 168 ALA A N 1
ATOM 1280 C CA . ALA A 1 168 ? -2.040 -1.911 17.896 1.00 84.69 168 ALA A CA 1
ATOM 1281 C C . ALA A 1 168 ? -3.382 -1.497 18.498 1.00 84.69 168 ALA A C 1
ATOM 1283 O O . ALA A 1 168 ? -4.414 -1.426 17.832 1.00 84.69 168 ALA A O 1
ATOM 1284 N N . GLU A 1 169 ? -3.338 -1.242 19.799 1.00 90.19 169 GLU A N 1
ATOM 1285 C CA . GLU A 1 169 ? -4.435 -0.690 20.583 1.00 90.19 169 GLU A CA 1
ATOM 1286 C C . GLU A 1 169 ? -4.532 0.826 20.403 1.00 90.19 169 GLU A C 1
ATOM 1288 O O . GLU A 1 169 ? -3.521 1.521 20.273 1.00 90.19 169 GLU A O 1
ATOM 1293 N N . LEU A 1 170 ? -5.763 1.331 20.387 1.00 90.19 170 LEU A N 1
ATOM 1294 C CA . LEU A 1 170 ? -6.046 2.757 20.420 1.00 90.19 170 LEU A CA 1
ATOM 1295 C C . LEU A 1 170 ? -5.820 3.291 21.834 1.00 90.19 170 LEU A C 1
ATOM 1297 O O . LEU A 1 170 ? -6.143 2.634 22.818 1.00 90.19 170 LEU A O 1
ATOM 1301 N N . THR A 1 171 ? -5.320 4.520 21.947 1.00 88.25 171 THR A N 1
ATOM 1302 C CA . THR A 1 171 ? -5.134 5.185 23.249 1.00 88.25 171 THR A CA 1
ATOM 1303 C C . THR A 1 171 ? -6.447 5.369 24.006 1.00 88.25 171 THR A C 1
ATOM 1305 O O . THR A 1 171 ? -6.462 5.371 25.235 1.00 88.25 171 THR A O 1
ATOM 1308 N N . GLN A 1 172 ? -7.548 5.500 23.271 1.00 87.56 172 GLN A N 1
ATOM 1309 C CA . GLN A 1 172 ? -8.901 5.533 23.793 1.00 87.56 172 GLN A CA 1
ATOM 1310 C C . GLN A 1 172 ? -9.790 4.673 22.897 1.00 87.56 172 GLN A C 1
ATOM 1312 O O . GLN A 1 172 ? -9.802 4.843 21.678 1.00 87.56 172 GLN A O 1
ATOM 1317 N N . SER A 1 173 ? -10.540 3.756 23.507 1.00 91.62 173 SER A N 1
ATOM 1318 C CA . SER A 1 173 ? -11.600 3.042 22.804 1.00 91.62 173 SER A CA 1
ATOM 1319 C C . SER A 1 173 ? -12.818 3.943 22.629 1.00 91.62 173 SER A C 1
ATOM 1321 O O . SER A 1 173 ? -13.106 4.803 23.464 1.00 91.62 173 SER A O 1
ATOM 1323 N N . PHE A 1 174 ? -13.539 3.746 21.533 1.00 91.31 174 PHE A N 1
ATOM 1324 C CA . PHE A 1 174 ? -14.693 4.563 21.189 1.00 91.31 174 PHE A CA 1
ATOM 1325 C C . PHE A 1 174 ? -15.837 3.678 20.700 1.00 91.31 174 PHE A C 1
ATOM 1327 O O . PHE A 1 174 ? -15.635 2.781 19.882 1.00 91.31 174 PHE A O 1
ATOM 1334 N N . THR A 1 175 ? -17.045 3.912 21.211 1.00 96.81 175 THR A N 1
ATOM 1335 C CA . THR A 1 175 ? -18.249 3.220 20.737 1.00 96.81 175 THR A CA 1
ATOM 1336 C C . THR A 1 175 ? -18.832 3.989 19.572 1.00 96.81 175 THR A C 1
ATOM 1338 O O . THR A 1 175 ? -19.199 5.145 19.734 1.00 96.81 175 THR A O 1
ATOM 1341 N N . VAL A 1 176 ? -18.921 3.327 18.423 1.00 97.19 176 VAL A N 1
ATOM 1342 C CA . VAL A 1 176 ? -19.394 3.916 17.174 1.00 97.19 176 VAL A CA 1
ATOM 1343 C C . VAL A 1 176 ? -20.816 3.446 16.892 1.00 97.19 176 VAL A C 1
ATOM 1345 O O . VAL A 1 176 ? -21.078 2.245 16.724 1.00 97.19 176 VAL A O 1
ATOM 1348 N N . LEU A 1 177 ? -21.730 4.405 16.829 1.00 97.50 177 LEU A N 1
ATOM 1349 C CA . LEU A 1 177 ? -23.148 4.214 16.571 1.00 97.50 177 LEU A CA 1
ATOM 1350 C C . LEU A 1 177 ? -23.520 4.715 15.171 1.00 97.50 177 LEU A C 1
ATOM 1352 O O . LEU A 1 177 ? -22.799 5.486 14.540 1.00 97.50 177 LEU A O 1
ATOM 1356 N N . SER A 1 178 ? -24.667 4.259 14.668 1.00 97.00 178 SER A N 1
ATOM 1357 C CA . SER A 1 178 ? -25.218 4.778 13.413 1.00 97.00 178 SER A CA 1
ATOM 1358 C C . SER A 1 178 ? -25.393 6.296 13.480 1.00 97.00 178 SER A C 1
ATOM 1360 O O . SER A 1 178 ? -25.907 6.810 14.471 1.00 97.00 178 SER A O 1
ATOM 1362 N N . SER A 1 179 ? -25.061 6.985 12.385 1.00 94.94 179 SER A N 1
ATOM 1363 C CA . SER A 1 179 ? -25.160 8.446 12.241 1.00 94.94 179 SER A CA 1
ATOM 1364 C C . SER A 1 179 ? -24.153 9.263 13.060 1.00 94.94 179 SER A C 1
ATOM 1366 O O . SER A 1 179 ? -24.213 10.494 13.009 1.00 94.94 179 SER A O 1
ATOM 1368 N N . ASP A 1 180 ? -23.212 8.620 13.761 1.00 96.81 180 ASP A N 1
ATOM 1369 C CA . ASP A 1 180 ? -22.045 9.323 14.292 1.00 96.81 180 ASP A CA 1
ATOM 1370 C C . ASP A 1 180 ? -21.230 9.957 13.145 1.00 96.81 180 ASP A C 1
ATOM 1372 O O . ASP A 1 180 ? -21.286 9.499 11.997 1.00 96.81 180 ASP A O 1
ATOM 1376 N N . PRO A 1 181 ? -20.447 11.016 13.416 1.00 95.56 181 PRO A N 1
ATOM 1377 C CA . PRO A 1 181 ? -19.512 11.552 12.435 1.00 95.56 181 PRO A CA 1
ATOM 1378 C C . PRO A 1 181 ? -18.510 10.498 11.944 1.00 95.56 181 PRO A C 1
ATOM 1380 O O . PRO A 1 181 ? -18.175 9.549 12.654 1.00 95.56 181 PRO A O 1
ATOM 1383 N N . ALA A 1 182 ? -17.978 10.701 10.736 1.00 93.38 182 ALA A N 1
ATOM 1384 C CA . ALA A 1 182 ? -16.919 9.859 10.188 1.00 93.38 182 ALA A CA 1
ATOM 1385 C C . ALA A 1 182 ? -15.708 9.803 11.134 1.00 93.38 182 ALA A C 1
ATOM 1387 O O . ALA A 1 182 ? -15.148 10.835 11.514 1.00 93.38 182 ALA A O 1
ATOM 1388 N N . LEU A 1 183 ? -15.283 8.587 11.483 1.00 94.38 183 LEU A N 1
ATOM 1389 C CA . LEU A 1 183 ? -14.064 8.388 12.257 1.00 94.38 183 LEU A CA 1
ATOM 1390 C C . LEU A 1 183 ? -12.852 8.702 11.385 1.00 94.38 183 LEU A C 1
ATOM 1392 O O . LEU A 1 183 ? -12.798 8.328 10.211 1.00 94.38 183 LEU A O 1
ATOM 1396 N N . SER A 1 184 ? -11.850 9.352 11.971 1.00 94.12 184 SER A N 1
ATOM 1397 C CA . SER A 1 184 ? -10.599 9.620 11.276 1.00 94.12 184 SER A CA 1
ATOM 1398 C C . SER A 1 184 ? -9.397 9.527 12.201 1.00 94.12 184 SER A C 1
ATOM 1400 O O . SER A 1 184 ? -9.448 9.915 13.368 1.00 94.12 184 SER A O 1
ATOM 1402 N N . PHE A 1 185 ? -8.292 9.041 11.648 1.00 94.12 185 PHE A N 1
ATOM 1403 C CA . PHE A 1 185 ? -6.969 9.291 12.192 1.00 94.12 185 PHE A CA 1
ATOM 1404 C C . PHE A 1 185 ? -6.416 10.540 11.521 1.00 94.12 185 PHE A C 1
ATOM 1406 O O . PHE A 1 185 ? -6.252 10.571 10.301 1.00 94.12 185 PHE A O 1
ATOM 1413 N N . ALA A 1 186 ? -6.104 11.569 12.305 1.00 95.12 186 ALA A N 1
ATOM 1414 C CA . ALA A 1 186 ? -5.372 12.719 11.794 1.00 95.12 186 ALA A CA 1
ATOM 1415 C C . ALA A 1 186 ? -3.965 12.304 11.327 1.00 95.12 186 ALA A C 1
ATOM 1417 O O . ALA A 1 186 ? -3.452 11.242 11.696 1.00 95.12 186 ALA A O 1
ATOM 1418 N N . ALA A 1 187 ? -3.311 13.158 10.538 1.00 91.44 187 ALA A N 1
ATOM 1419 C CA . ALA A 1 187 ? -1.886 13.003 10.272 1.00 91.44 187 ALA A CA 1
ATOM 1420 C C . ALA A 1 187 ? -1.110 12.887 11.598 1.00 91.44 187 ALA A C 1
ATOM 1422 O O . ALA A 1 187 ? -1.378 13.614 12.555 1.00 91.44 187 ALA A O 1
ATOM 1423 N N . ASN A 1 188 ? -0.134 11.987 11.632 1.00 89.25 188 ASN A N 1
ATOM 1424 C CA . ASN A 1 188 ? 0.727 11.640 12.763 1.00 89.25 188 ASN A CA 1
ATOM 1425 C C . ASN A 1 188 ? 0.051 10.901 13.931 1.00 89.25 188 ASN A C 1
ATOM 1427 O O . ASN A 1 188 ? 0.708 10.666 14.949 1.00 89.25 188 ASN A O 1
ATOM 1431 N N . ALA A 1 189 ? -1.227 10.528 13.809 1.00 90.00 189 ALA A N 1
ATOM 1432 C CA . ALA A 1 189 ? -1.956 9.824 14.864 1.00 90.00 189 ALA A CA 1
ATOM 1433 C C . ALA A 1 189 ? -1.638 8.320 14.916 1.00 90.00 189 ALA A C 1
ATOM 1435 O O . ALA A 1 189 ? -1.636 7.728 15.994 1.00 90.00 189 ALA A O 1
ATOM 1436 N N . LEU A 1 190 ? -1.348 7.700 13.770 1.00 82.31 190 LEU A N 1
ATOM 1437 C CA . LEU A 1 190 ? -0.903 6.313 13.690 1.00 82.31 190 LEU A CA 1
ATOM 1438 C C . LEU A 1 190 ? 0.611 6.257 13.874 1.00 82.31 190 LEU A C 1
ATOM 1440 O O . LEU A 1 190 ? 1.352 6.979 13.207 1.00 82.31 190 LEU A O 1
ATOM 1444 N N . GLN A 1 191 ? 1.064 5.370 14.756 1.00 74.19 191 GLN A N 1
ATOM 1445 C CA . GLN A 1 191 ? 2.479 5.068 14.950 1.00 74.19 191 GLN A CA 1
ATOM 1446 C C . GLN A 1 191 ? 2.699 3.572 14.775 1.00 74.19 191 GLN A C 1
ATOM 1448 O O . GLN A 1 191 ? 2.043 2.764 15.432 1.00 74.19 191 GLN A O 1
ATOM 1453 N N . VAL A 1 192 ? 3.615 3.218 13.882 1.00 66.38 192 VAL A N 1
ATOM 1454 C CA . VAL A 1 192 ? 3.948 1.845 13.512 1.00 66.38 192 VAL A CA 1
ATOM 1455 C C . VAL A 1 192 ? 5.433 1.648 13.742 1.00 66.38 192 VAL A C 1
ATOM 1457 O O . VAL A 1 192 ? 6.258 2.371 13.195 1.00 66.38 192 VAL A O 1
ATOM 1460 N N . LEU A 1 193 ? 5.792 0.642 14.531 1.00 61.66 193 LEU A N 1
ATOM 1461 C CA . LEU A 1 193 ? 7.189 0.269 14.706 1.00 61.66 193 LEU A CA 1
ATOM 1462 C C . LEU A 1 193 ? 7.600 -0.692 13.582 1.00 61.66 193 LEU A C 1
ATOM 1464 O O . LEU A 1 193 ? 7.154 -1.841 13.569 1.00 61.66 193 LEU A O 1
ATOM 1468 N N . ALA A 1 194 ? 8.458 -0.236 12.669 1.00 49.66 194 ALA A N 1
ATOM 1469 C CA . ALA A 1 194 ? 8.982 -0.998 11.532 1.00 49.66 194 ALA A CA 1
ATOM 1470 C C . ALA A 1 194 ? 9.760 -2.256 11.963 1.00 49.66 194 ALA A C 1
ATOM 1472 O O . ALA A 1 194 ? 9.815 -3.243 11.235 1.00 49.66 194 ALA A O 1
ATOM 1473 N N . ALA A 1 195 ? 10.307 -2.261 13.183 1.00 42.00 195 ALA A N 1
ATOM 1474 C CA . ALA A 1 195 ? 11.024 -3.390 13.764 1.00 42.00 195 ALA A CA 1
ATOM 1475 C C . ALA A 1 195 ? 10.337 -3.894 15.042 1.00 42.00 195 ALA A C 1
ATOM 1477 O O . ALA A 1 195 ? 10.883 -3.803 16.139 1.00 42.00 195 ALA A O 1
ATOM 1478 N N . ARG A 1 196 ? 9.133 -4.467 14.932 1.00 43.38 196 ARG A N 1
ATOM 1479 C CA . ARG A 1 196 ? 8.598 -5.288 16.029 1.00 43.38 196 ARG A CA 1
ATOM 1480 C C . ARG A 1 196 ? 9.239 -6.678 15.975 1.00 43.38 196 ARG A C 1
ATOM 1482 O O . ARG A 1 196 ? 8.631 -7.640 15.514 1.00 43.38 196 ARG A O 1
ATOM 1489 N N . THR A 1 197 ? 10.466 -6.815 16.479 1.00 37.00 197 THR A N 1
ATOM 1490 C CA . THR A 1 197 ? 10.878 -8.107 17.043 1.00 37.00 197 THR A CA 1
ATOM 1491 C C . THR A 1 197 ? 9.916 -8.408 18.190 1.00 37.00 197 THR A C 1
ATOM 1493 O O . THR A 1 197 ? 9.720 -7.588 19.084 1.00 37.00 197 THR A O 1
ATOM 1496 N N . ARG A 1 198 ? 9.226 -9.548 18.091 1.00 36.16 198 ARG A N 1
ATOM 1497 C CA . ARG A 1 198 ? 8.180 -10.017 19.013 1.00 36.16 198 ARG A CA 1
ATOM 1498 C C . ARG A 1 198 ? 8.506 -9.657 20.470 1.00 36.16 198 ARG A C 1
ATOM 1500 O O . ARG A 1 198 ? 9.418 -10.245 21.041 1.00 36.16 198 ARG A O 1
ATOM 1507 N N . ASN A 1 199 ? 7.735 -8.763 21.091 1.00 34.28 199 ASN A N 1
ATOM 1508 C CA . ASN A 1 199 ? 7.592 -8.779 22.546 1.00 34.28 199 ASN A CA 1
ATOM 1509 C C . ASN A 1 199 ? 6.191 -8.285 22.982 1.00 34.28 199 ASN A C 1
ATOM 1511 O O . ASN A 1 199 ? 5.747 -7.224 22.521 1.00 34.28 199 ASN A O 1
ATOM 1515 N N . PRO A 1 200 ? 5.458 -9.039 23.828 1.00 42.22 200 PRO A N 1
ATOM 1516 C CA . PRO A 1 200 ? 4.058 -8.797 24.155 1.00 42.22 200 PRO A CA 1
ATOM 1517 C C . PRO A 1 200 ? 3.896 -8.066 25.500 1.00 42.22 200 PRO A C 1
ATOM 1519 O O . PRO A 1 200 ? 3.236 -8.571 26.406 1.00 42.22 200 PRO A O 1
ATOM 1522 N N . GLY A 1 201 ? 4.467 -6.868 25.656 1.00 34.72 201 GLY A N 1
ATOM 1523 C CA . GLY A 1 201 ? 4.209 -6.089 26.868 1.00 34.72 201 GLY A CA 1
ATOM 1524 C C . GLY A 1 201 ? 4.940 -4.756 26.982 1.00 34.72 201 GLY A C 1
ATOM 1525 O O . GLY A 1 201 ? 6.161 -4.721 26.889 1.00 34.72 201 GLY A O 1
ATOM 1526 N N . LEU A 1 202 ? 4.154 -3.724 27.331 1.00 34.41 202 LEU A N 1
ATOM 1527 C CA . LEU A 1 202 ? 4.539 -2.440 27.946 1.00 34.41 202 LEU A CA 1
ATOM 1528 C C . LEU A 1 202 ? 5.294 -1.437 27.042 1.00 34.41 202 LEU A C 1
ATOM 1530 O O . LEU A 1 202 ? 6.181 -1.813 26.296 1.00 34.41 202 LEU A O 1
ATOM 1534 N N . ARG A 1 203 ? 5.059 -0.119 27.083 1.00 38.62 203 ARG A N 1
ATOM 1535 C CA . ARG A 1 203 ? 4.250 0.746 27.958 1.00 38.62 203 ARG A CA 1
ATOM 1536 C C . ARG A 1 203 ? 4.072 2.080 27.225 1.00 38.62 203 ARG A C 1
ATOM 1538 O O . ARG A 1 203 ? 5.047 2.627 26.723 1.00 38.62 203 ARG A O 1
ATOM 1545 N N . THR A 1 204 ? 2.865 2.627 27.214 1.00 59.12 204 THR A N 1
ATOM 1546 C CA . THR A 1 204 ? 2.640 4.054 26.966 1.00 59.12 204 THR A CA 1
ATOM 1547 C C . THR A 1 204 ? 3.189 4.858 28.143 1.00 59.12 204 THR A C 1
ATOM 1549 O O . THR A 1 204 ? 2.804 4.606 29.285 1.00 59.12 204 THR A O 1
ATOM 1552 N N . THR A 1 205 ? 4.032 5.846 27.870 1.00 38.19 205 THR A N 1
ATOM 1553 C CA . THR A 1 205 ? 4.248 7.029 28.720 1.00 38.19 205 THR A CA 1
ATOM 1554 C C . THR A 1 205 ? 4.749 8.146 27.807 1.00 38.19 205 THR A C 1
ATOM 1556 O O . THR A 1 205 ? 5.588 7.837 26.968 1.00 38.19 205 THR A O 1
ATOM 1559 N N . VAL A 1 206 ? 4.394 9.431 27.865 1.00 37.84 206 VAL A N 1
ATOM 1560 C CA . VAL A 1 206 ? 3.694 10.392 28.765 1.00 37.84 206 VAL A CA 1
ATOM 1561 C C . VAL A 1 206 ? 3.892 11.765 28.040 1.00 37.84 206 VAL A C 1
ATOM 1563 O O . VAL A 1 206 ? 4.784 11.820 27.186 1.00 37.84 206 VAL A O 1
ATOM 1566 N N . PRO A 1 207 ? 3.288 12.910 28.417 1.00 42.75 207 PRO A N 1
ATOM 1567 C CA . PRO A 1 207 ? 1.936 13.232 28.881 1.00 42.75 207 PRO A CA 1
ATOM 1568 C C . PRO A 1 207 ? 1.026 13.748 27.748 1.00 42.75 207 PRO A C 1
ATOM 1570 O O . PRO A 1 207 ? 1.541 14.116 26.668 1.00 42.75 207 PRO A O 1
#

InterPro domains:
  IPR056908 Podophage GP4 fiber I protein gp80-like [PF23140] (87-192)

Sequence (207 aa):
MRKSDYLESEVLKAAFRDQTWTERVNSTGYVVGDRVYAATFDGNIYECIVAGTSDSVPPTFNTNLGDTTTDGGVTWLTLKLGMPKRPLYVALFISRPTDAAAGTEVSGGSYARQALDPGDSNWSAPTVDGNVRNLAAVTFPAPTANWGTVGWFGIFDRLTAGNMLWWAELTQSFTVLSSDPALSFAANALQVLAARTRNPGLRTTVP

Foldseek 3Di:
DDDDQPDPCVVLCVVPVVADEEADDAQAWDDFQHWYAYPPHDQKIWGWHFTDTFHNDDDPDDADAQDWDDGPRTIIGIGGNDDPKLWKWKWWAQADQDPVGGHHTFDDQQWWTFTQTPDVCQWPDQDSQQKIWGQAKTWTDQGQAWRAWTFKMFMASDRPDGDTPDMDTQPDIDGHGHPDDIDMDHTRNDIDRNDPPDDDDDDDDDD